Protein AF-A0A8S9FMW6-F1 (afdb_monomer_lite)

Sequence (291 aa):
MISRTFIICMGLTSVVLDLVGTHETPETMRKGYYGAYLSFFHSCGLTFLIPEPILEVLAELGLSLTQLLLNFLRHLVAFLVKAREDGLAFGYVVTMEDHVVASRNDKEIESIGFEIKRLSKELEATKREGKKDAENIEALTEDWRRVHLENETLTSQMVAQRARIAALEVERHRDIRRASRIARRDIAAKYREVLEFLNDRWASKKKEVSAEIRLQEVTANIDLLNELKDGGLTVDAELARLKGMEGDCEDLVALAVVPDWSISELDLPQVSDDSVDQVGGSSVPDDSVSS

Foldseek 3Di:
DPQFKWKWADDVPDTDTDTDDPPDDQVDDDPRIHTDGPVVCVVLVNPDDDDPVVVVVCVVVVHDPVPDDSVNVNVVVVVVVVCVVVVHDDDDDDDDVVVVVVVVVVVVVVVVVVVVVVVVVVVVVVVVVVVVVVVVVVVVVVVVVVVVVVVVVVVVVVVVVVVVVVVVVVVVVVVVVVVVVVVVVVLVVLVVVLVVVVVVLVVLVVQLVVLVVVLVVLVVVLVVVVVVVVVVDDCVVVNVVSVVVNVVSVVSNVVSDDDDDDPVVGPRDDDDPPPPPCPDDPDDDDPDDDD

InterPro domains:
  IPR012436 Protein of unknown function DUF1633 [PF07794] (96-276)

Radius of gyration: 80.42 Å; chains: 1; bounding box: 135×65×204 Å

pLDDT: mean 78.21, std 19.75, range [33.84, 98.56]

Organism: Brassica cretica (NCBI:txid69181)

Structure (mmCIF, N/CA/C/O backbone):
data_AF-A0A8S9FMW6-F1
#
_entry.id   AF-A0A8S9FMW6-F1
#
loop_
_atom_site.group_PDB
_atom_site.id
_atom_site.type_symbol
_atom_site.label_atom_id
_atom_site.label_alt_id
_atom_site.label_comp_id
_atom_site.label_asym_id
_atom_site.label_entity_id
_atom_site.label_seq_id
_atom_site.pdbx_PDB_ins_code
_atom_site.Cartn_x
_atom_site.Cartn_y
_atom_site.Cartn_z
_atom_site.occupancy
_atom_site.B_iso_or_equiv
_atom_site.auth_seq_id
_atom_site.auth_comp_id
_atom_site.auth_asym_id
_atom_site.auth_atom_id
_atom_site.pdbx_PDB_model_num
ATOM 1 N N . MET A 1 1 ? 74.643 49.626 -117.788 1.00 33.84 1 MET A N 1
ATOM 2 C CA . MET A 1 1 ? 74.536 48.154 -117.688 1.00 33.84 1 MET A CA 1
ATOM 3 C C . MET A 1 1 ? 73.282 47.836 -116.900 1.00 33.84 1 MET A C 1
ATOM 5 O O . MET A 1 1 ? 73.204 48.223 -115.745 1.00 33.84 1 MET A O 1
ATOM 9 N N . ILE A 1 2 ? 72.283 47.222 -117.531 1.00 34.56 2 ILE A N 1
ATOM 10 C CA . ILE A 1 2 ? 71.070 46.763 -116.845 1.00 34.56 2 ILE A CA 1
ATOM 11 C C . ILE A 1 2 ? 71.447 45.459 -116.132 1.00 34.56 2 ILE A C 1
ATOM 13 O O . ILE A 1 2 ? 71.742 44.471 -116.804 1.00 34.56 2 ILE A O 1
ATOM 17 N N . SER A 1 3 ? 71.501 45.463 -114.796 1.00 43.12 3 SER A N 1
ATOM 18 C CA . SER A 1 3 ? 71.591 44.230 -114.004 1.00 43.12 3 SER A CA 1
ATOM 19 C C . SER A 1 3 ? 70.356 43.388 -114.308 1.00 43.12 3 SER A C 1
ATOM 21 O O . SER A 1 3 ? 69.249 43.760 -113.933 1.00 43.12 3 SER A O 1
ATOM 23 N N . ARG A 1 4 ? 70.524 42.285 -115.041 1.00 44.72 4 ARG A N 1
ATOM 24 C CA . ARG A 1 4 ? 69.440 41.327 -115.278 1.00 44.72 4 ARG A CA 1
ATOM 25 C C . ARG A 1 4 ? 69.203 40.544 -113.988 1.00 44.72 4 ARG A C 1
ATOM 27 O O . ARG A 1 4 ? 70.075 39.795 -113.552 1.00 44.72 4 ARG A O 1
ATOM 34 N N . THR A 1 5 ? 68.051 40.763 -113.371 1.00 48.72 5 THR A N 1
ATOM 35 C CA . THR A 1 5 ? 67.577 40.003 -112.212 1.00 48.72 5 THR A CA 1
ATOM 36 C C . THR A 1 5 ? 67.001 38.670 -112.697 1.00 48.72 5 THR A C 1
ATOM 38 O O . THR A 1 5 ? 66.227 38.652 -113.655 1.00 48.72 5 THR A O 1
ATOM 41 N N . PHE A 1 6 ? 67.381 37.567 -112.048 1.00 52.22 6 PHE A N 1
ATOM 42 C CA . PHE A 1 6 ? 66.827 36.231 -112.289 1.00 52.22 6 PHE A CA 1
ATOM 43 C C . PHE A 1 6 ? 66.105 35.747 -111.030 1.00 52.22 6 PHE A C 1
ATOM 45 O O . PHE A 1 6 ? 66.542 36.040 -109.913 1.00 52.22 6 PHE A O 1
ATOM 52 N N . ILE A 1 7 ? 65.012 35.010 -111.212 1.00 53.38 7 ILE A N 1
ATOM 53 C CA . ILE A 1 7 ? 64.282 34.357 -110.121 1.00 53.38 7 ILE A CA 1
ATOM 54 C C . ILE A 1 7 ? 64.688 32.882 -110.091 1.00 53.38 7 ILE A C 1
ATOM 56 O O . ILE A 1 7 ? 64.706 32.226 -111.133 1.00 53.38 7 ILE A O 1
ATOM 60 N N . ILE A 1 8 ? 65.003 32.362 -108.900 1.00 55.47 8 ILE A N 1
ATOM 61 C CA . ILE A 1 8 ? 65.221 30.932 -108.672 1.00 55.47 8 ILE A CA 1
ATOM 62 C C . ILE A 1 8 ? 63.950 30.333 -108.066 1.00 55.47 8 ILE A C 1
ATOM 64 O O . ILE A 1 8 ? 63.566 30.663 -106.939 1.00 55.47 8 ILE A O 1
ATOM 68 N N . CYS A 1 9 ? 63.310 29.434 -108.816 1.00 45.62 9 CYS A N 1
ATOM 69 C CA . CYS A 1 9 ? 62.259 28.565 -108.294 1.00 45.62 9 CYS A CA 1
ATOM 70 C C . CYS A 1 9 ? 62.901 27.351 -107.615 1.00 45.62 9 CYS A C 1
ATOM 72 O O . CYS A 1 9 ? 63.584 26.573 -108.283 1.00 45.62 9 CYS A O 1
ATOM 74 N N . MET A 1 10 ? 62.674 27.172 -106.312 1.00 48.62 10 MET A N 1
ATOM 75 C CA . MET A 1 10 ? 63.065 25.958 -105.590 1.00 48.62 10 MET A CA 1
ATOM 76 C C . MET A 1 10 ? 61.901 24.963 -105.643 1.00 48.62 10 MET A C 1
ATOM 78 O O . MET A 1 10 ? 60.996 25.004 -104.812 1.00 48.62 10 MET A O 1
ATOM 82 N N . GLY A 1 11 ? 61.890 24.091 -106.653 1.00 44.75 11 GLY A N 1
ATOM 83 C CA . GLY A 1 11 ? 61.085 22.871 -106.605 1.00 44.75 11 GLY A CA 1
ATOM 84 C C . GLY A 1 11 ? 61.821 21.803 -105.797 1.00 44.75 11 GLY A C 1
ATOM 85 O O . GLY A 1 11 ? 63.047 21.756 -105.847 1.00 44.75 11 GLY A O 1
ATOM 86 N N . LEU A 1 12 ? 61.087 20.926 -105.101 1.00 44.78 12 LEU A N 1
ATOM 87 C CA . LEU A 1 12 ? 61.623 19.830 -104.269 1.00 44.78 12 LEU A CA 1
ATOM 88 C C . LEU A 1 12 ? 62.655 18.921 -104.975 1.00 44.78 12 LEU A C 1
ATOM 90 O O . LEU A 1 12 ? 63.333 18.164 -104.298 1.00 44.78 12 LEU A O 1
ATOM 94 N N . THR A 1 13 ? 62.793 18.991 -106.304 1.00 36.91 13 THR A N 1
ATOM 95 C CA . THR A 1 13 ? 63.759 18.202 -107.089 1.00 36.91 13 THR A CA 1
ATOM 96 C C . THR A 1 13 ? 64.377 18.939 -108.295 1.00 36.91 13 THR A C 1
ATOM 98 O O . THR A 1 13 ? 65.074 18.316 -109.093 1.00 36.91 13 THR A O 1
ATOM 101 N N . SER A 1 14 ? 64.173 20.257 -108.471 1.00 40.91 14 SER A N 1
ATOM 102 C CA . SER A 1 14 ? 64.821 21.009 -109.568 1.00 40.91 14 SER A CA 1
ATOM 103 C C . SER A 1 14 ? 64.852 22.525 -109.351 1.00 40.91 14 SER A C 1
ATOM 105 O O . SER A 1 14 ? 63.853 23.109 -108.925 1.00 40.91 14 SER A O 1
ATOM 107 N N . VAL A 1 15 ? 65.957 23.166 -109.753 1.00 47.94 15 VAL A N 1
ATOM 108 C CA . VAL A 1 15 ? 66.115 24.629 -109.800 1.00 47.94 15 VAL A CA 1
ATOM 109 C C . VAL A 1 15 ? 65.903 25.132 -111.231 1.00 47.94 15 VAL A C 1
ATOM 111 O O . VAL A 1 15 ? 66.654 24.758 -112.131 1.00 47.94 15 VAL A O 1
ATOM 114 N N . VAL A 1 16 ? 64.905 25.997 -111.441 1.00 46.34 16 VAL A N 1
ATOM 115 C CA . VAL A 1 16 ? 64.627 26.657 -112.735 1.00 46.34 16 VAL A CA 1
ATOM 116 C C . VAL A 1 16 ? 64.982 28.144 -112.636 1.00 46.34 16 VAL A C 1
ATOM 118 O O . VAL A 1 16 ? 64.586 28.807 -111.674 1.00 46.34 16 VAL A O 1
ATOM 121 N N . LEU A 1 17 ? 65.742 28.650 -113.617 1.00 49.84 17 LEU A N 1
ATOM 122 C CA . LEU A 1 17 ? 66.129 30.060 -113.753 1.00 49.84 17 LEU A CA 1
ATOM 123 C C . LEU A 1 17 ? 65.181 30.768 -114.721 1.00 49.84 17 LEU A C 1
ATOM 125 O O . LEU A 1 17 ? 65.159 30.419 -115.901 1.00 49.84 17 LEU A O 1
ATOM 129 N N . ASP A 1 18 ? 64.461 31.781 -114.239 1.00 51.41 18 ASP A N 1
ATOM 130 C CA . ASP A 1 18 ? 63.528 32.562 -115.058 1.00 51.41 18 ASP A CA 1
ATOM 131 C C . ASP A 1 18 ? 63.885 34.059 -115.079 1.00 51.41 18 ASP A C 1
ATOM 133 O O . ASP A 1 18 ? 64.444 34.600 -114.115 1.00 51.41 18 ASP A O 1
ATOM 137 N N . LEU A 1 19 ? 63.595 34.737 -116.196 1.00 50.75 19 LEU A N 1
ATOM 138 C CA . LEU A 1 19 ? 63.818 36.182 -116.350 1.00 50.75 19 LEU A CA 1
ATOM 139 C C . LEU A 1 19 ? 62.662 36.968 -115.715 1.00 50.75 19 LEU A C 1
ATOM 141 O O . LEU A 1 19 ? 61.503 36.752 -116.054 1.00 50.75 19 LEU A O 1
ATOM 145 N N . VAL A 1 20 ? 62.987 37.923 -114.837 1.00 52.28 20 VAL A N 1
ATOM 146 C CA . VAL A 1 20 ? 61.994 38.784 -114.168 1.00 52.28 20 VAL A CA 1
ATOM 147 C C . VAL A 1 20 ? 61.163 39.569 -115.195 1.00 52.28 20 VAL A C 1
ATOM 149 O O . VAL A 1 20 ? 61.713 40.319 -116.007 1.00 52.28 20 VAL A O 1
ATOM 152 N N . GLY A 1 21 ? 59.834 39.428 -115.135 1.00 53.44 21 GLY A N 1
ATOM 153 C CA . GLY A 1 21 ? 58.884 40.261 -115.879 1.00 53.44 21 GLY A CA 1
ATOM 154 C C . GLY A 1 21 ? 58.851 41.698 -115.343 1.00 53.44 21 GLY A C 1
ATOM 155 O O . GLY A 1 21 ? 59.110 41.935 -114.167 1.00 53.44 21 GLY A O 1
ATOM 156 N N . THR A 1 22 ? 58.512 42.678 -116.185 1.00 49.44 22 THR A N 1
ATOM 157 C CA . THR A 1 22 ? 58.684 44.133 -115.948 1.00 49.44 22 THR A CA 1
ATOM 158 C C . THR A 1 22 ? 57.921 44.744 -114.757 1.00 49.44 22 THR A C 1
ATOM 160 O O . THR A 1 22 ? 57.948 45.962 -114.593 1.00 49.44 22 THR A O 1
ATOM 163 N N . HIS A 1 23 ? 57.254 43.942 -113.924 1.00 51.66 23 HIS A N 1
ATOM 164 C CA . HIS A 1 23 ? 56.442 44.391 -112.789 1.00 51.66 23 HIS A CA 1
ATOM 165 C C . HIS A 1 23 ? 56.779 43.719 -111.445 1.00 51.66 23 HIS A C 1
ATOM 167 O O . HIS A 1 23 ? 56.090 43.986 -110.465 1.00 51.66 23 HIS A O 1
ATOM 173 N N . GLU A 1 24 ? 57.829 42.895 -111.362 1.00 54.09 24 GLU A N 1
ATOM 174 C CA . GLU A 1 24 ? 58.230 42.225 -110.114 1.00 54.09 24 GLU A CA 1
ATOM 175 C C . GLU A 1 24 ? 59.591 42.753 -109.616 1.00 54.09 24 GLU A C 1
ATOM 177 O O . GLU A 1 24 ? 60.556 42.851 -110.377 1.00 54.09 24 GLU A O 1
ATOM 182 N N . THR A 1 25 ? 59.682 43.120 -108.332 1.00 53.66 25 THR A N 1
ATOM 183 C CA . THR A 1 25 ? 60.941 43.496 -107.661 1.00 53.66 25 THR A CA 1
ATOM 184 C C . THR A 1 25 ? 61.398 42.379 -106.713 1.00 53.66 25 THR A C 1
ATOM 186 O O . THR A 1 25 ? 60.563 41.599 -106.251 1.00 53.66 25 THR A O 1
ATOM 189 N N . PRO A 1 26 ? 62.702 42.290 -106.362 1.00 52.69 26 PRO A N 1
ATOM 190 C CA . PRO A 1 26 ? 63.237 41.235 -105.485 1.00 52.69 26 PRO A CA 1
ATOM 191 C C . PRO A 1 26 ? 62.546 41.112 -104.115 1.00 52.69 26 PRO A C 1
ATOM 193 O O . PRO A 1 26 ? 62.719 40.108 -103.432 1.00 52.69 26 PRO A O 1
ATOM 196 N N . GLU A 1 27 ? 61.778 42.127 -103.718 1.00 50.59 27 GLU A N 1
ATOM 197 C CA . GLU A 1 27 ? 61.121 42.256 -102.416 1.00 50.59 27 GLU A CA 1
ATOM 198 C C . GLU A 1 27 ? 59.631 41.853 -102.430 1.00 50.59 27 GLU A C 1
ATOM 200 O O . GLU A 1 27 ? 59.056 41.636 -101.369 1.00 50.59 27 GLU A O 1
ATOM 205 N N . THR A 1 28 ? 58.993 41.701 -103.601 1.00 54.00 28 THR A N 1
ATOM 206 C CA . THR A 1 28 ? 57.555 41.354 -103.735 1.00 54.00 28 THR A CA 1
ATOM 207 C C . THR A 1 28 ? 57.329 40.032 -104.478 1.00 54.00 28 THR A C 1
ATOM 209 O O . THR A 1 28 ? 56.489 39.920 -105.368 1.00 54.00 28 THR A O 1
ATOM 212 N N . MET A 1 29 ? 58.086 38.996 -104.106 1.00 54.88 29 MET A N 1
ATOM 213 C CA . MET A 1 29 ? 58.065 37.692 -104.784 1.00 54.88 29 MET A CA 1
ATOM 214 C C . MET A 1 29 ? 57.042 36.700 -104.202 1.00 54.88 29 MET A C 1
ATOM 216 O O . MET A 1 29 ? 56.691 36.748 -103.022 1.00 54.88 29 MET A O 1
ATOM 220 N N . ARG A 1 30 ? 56.561 35.767 -105.041 1.00 55.69 30 ARG A N 1
ATOM 221 C CA . ARG A 1 30 ? 55.632 34.689 -104.646 1.00 55.69 30 ARG A CA 1
ATOM 222 C C . ARG A 1 30 ? 56.290 33.738 -103.636 1.00 55.69 30 ARG A C 1
ATOM 224 O O . ARG A 1 30 ? 57.476 33.433 -103.727 1.00 55.69 30 ARG A O 1
ATOM 231 N N . LYS A 1 31 ? 55.499 33.212 -102.697 1.00 47.97 31 LYS A N 1
ATOM 232 C CA . LYS A 1 31 ? 55.953 32.253 -101.674 1.00 47.97 31 LYS A CA 1
ATOM 233 C C . LYS A 1 31 ? 56.581 31.011 -102.341 1.00 47.97 31 LYS A C 1
ATOM 235 O O . LYS A 1 31 ? 55.919 30.374 -103.154 1.00 47.97 31 LYS A O 1
ATOM 240 N N . GLY A 1 32 ? 57.834 30.687 -102.003 1.00 54.38 32 GLY A N 1
ATOM 241 C CA . GLY A 1 32 ? 58.593 29.550 -102.566 1.00 54.38 32 GLY A CA 1
ATOM 242 C C . GLY A 1 32 ? 59.664 29.904 -103.613 1.00 54.38 32 GLY A C 1
ATOM 243 O O . GLY A 1 32 ? 60.366 29.013 -104.086 1.00 54.38 32 GLY A O 1
ATOM 244 N N . TYR A 1 33 ? 59.823 31.185 -103.957 1.00 52.09 33 TYR A N 1
ATOM 245 C CA . TYR A 1 33 ? 60.844 31.674 -104.891 1.00 52.09 33 TYR A CA 1
ATOM 246 C C . TYR A 1 33 ? 61.879 32.539 -104.158 1.00 52.09 33 TYR A C 1
ATOM 248 O O . TYR A 1 33 ? 61.516 33.335 -103.290 1.00 52.09 33 TYR A O 1
ATOM 256 N N . TYR A 1 34 ? 63.160 32.412 -104.522 1.00 55.56 34 TYR A N 1
ATOM 257 C CA . TYR A 1 34 ? 64.259 33.191 -103.936 1.00 55.56 34 TYR A CA 1
ATOM 258 C C . TYR A 1 34 ? 64.947 34.041 -105.012 1.00 55.56 34 TYR A C 1
ATOM 260 O O . TYR A 1 34 ? 65.307 33.551 -106.083 1.00 55.56 34 TYR A O 1
ATOM 268 N N . GLY A 1 35 ? 65.117 35.335 -104.737 1.00 54.84 35 GLY A N 1
ATOM 269 C CA . GLY A 1 35 ? 65.778 36.276 -105.642 1.00 54.84 35 GLY A CA 1
ATOM 270 C C . GLY A 1 35 ? 67.254 36.395 -105.325 1.00 54.84 35 GLY A C 1
ATOM 271 O O . GLY A 1 35 ? 67.619 36.661 -104.183 1.00 54.84 35 GLY A O 1
ATOM 272 N N . ALA A 1 36 ? 68.105 36.243 -106.334 1.00 56.62 36 ALA A N 1
ATOM 273 C CA . ALA A 1 36 ? 69.529 36.502 -106.198 1.00 56.62 36 ALA A CA 1
ATOM 274 C C . ALA A 1 36 ? 70.062 37.160 -107.474 1.00 56.62 36 ALA A C 1
ATOM 276 O O . ALA A 1 36 ? 69.747 36.752 -108.592 1.00 56.62 36 ALA A O 1
ATOM 277 N N . TYR A 1 37 ? 70.877 38.203 -107.311 1.00 57.16 37 TYR A N 1
ATOM 278 C CA . TYR A 1 37 ? 71.565 38.831 -108.437 1.00 57.16 37 TYR A CA 1
ATOM 279 C C . TYR A 1 37 ? 72.609 37.864 -109.005 1.00 57.16 37 TYR A C 1
ATOM 281 O O . TYR A 1 37 ? 73.341 37.235 -108.245 1.00 57.16 37 TYR A O 1
ATOM 289 N N . LEU A 1 38 ? 72.743 37.782 -110.334 1.00 57.12 38 LEU A N 1
ATOM 290 C CA . LEU A 1 38 ? 73.738 36.915 -110.989 1.00 57.12 38 LEU A CA 1
ATOM 291 C C . LEU A 1 38 ? 75.177 37.192 -110.503 1.00 57.12 38 LEU A C 1
ATOM 293 O O . LEU A 1 38 ? 76.006 36.286 -110.436 1.00 57.12 38 LEU A O 1
ATOM 297 N N . SER A 1 39 ? 75.458 38.435 -110.101 1.00 60.19 39 SER A N 1
ATOM 298 C CA . SER A 1 39 ? 76.725 38.823 -109.479 1.00 60.19 39 SER A CA 1
ATOM 299 C C . SER A 1 39 ? 77.025 38.045 -108.193 1.00 60.19 39 SER A C 1
ATOM 301 O O . SER A 1 39 ? 78.181 37.706 -107.977 1.00 60.19 39 SER A O 1
ATOM 303 N N . PHE A 1 40 ? 76.017 37.693 -107.385 1.00 62.22 40 PHE A N 1
ATOM 304 C CA . PHE A 1 40 ? 76.183 36.967 -106.120 1.00 62.22 40 PHE A CA 1
ATOM 305 C C . PHE A 1 40 ? 76.801 35.575 -106.324 1.00 62.22 40 PHE A C 1
ATOM 307 O O . PHE A 1 40 ? 77.760 35.218 -105.642 1.00 62.22 40 PHE A O 1
ATOM 314 N N . PHE A 1 41 ? 76.324 34.815 -107.314 1.00 62.03 41 PHE A N 1
ATOM 315 C CA . PHE A 1 41 ? 76.869 33.489 -107.636 1.00 62.03 41 PHE A CA 1
ATOM 316 C C . PHE A 1 41 ? 78.289 33.569 -108.196 1.00 62.03 41 PHE A C 1
ATOM 318 O O . PHE A 1 41 ? 79.159 32.784 -107.813 1.00 62.03 41 PHE A O 1
ATOM 325 N N . HIS A 1 42 ? 78.549 34.581 -109.028 1.00 59.56 42 HIS A N 1
ATOM 326 C CA . HIS A 1 42 ? 79.868 34.807 -109.608 1.00 59.56 42 HIS A CA 1
ATOM 327 C C . HIS A 1 42 ? 80.907 35.221 -108.550 1.00 59.56 42 HIS A C 1
ATOM 329 O O . HIS A 1 42 ? 82.062 34.806 -108.633 1.00 59.56 42 HIS A O 1
ATOM 335 N N . SER A 1 43 ? 80.506 35.989 -107.528 1.00 58.72 43 SER A N 1
ATOM 336 C CA . SER A 1 43 ? 81.350 36.324 -106.370 1.00 58.72 43 SER A CA 1
ATOM 337 C C . SER A 1 43 ? 81.645 35.119 -105.472 1.00 58.72 43 SER A C 1
ATOM 339 O O . SER A 1 43 ? 82.689 35.082 -104.828 1.00 58.72 43 SER A O 1
ATOM 341 N N . CYS A 1 44 ? 80.746 34.132 -105.434 1.00 57.41 44 CYS A N 1
ATOM 342 C CA . CYS A 1 44 ? 80.907 32.916 -104.635 1.00 57.41 44 CYS A CA 1
ATOM 343 C C . CYS A 1 44 ? 81.715 31.816 -105.346 1.00 57.41 44 CYS A C 1
ATOM 345 O O . CYS A 1 44 ? 81.926 30.755 -104.763 1.00 57.41 44 CYS A O 1
ATOM 347 N N . GLY A 1 45 ? 82.147 32.034 -106.597 1.00 57.88 45 GLY A N 1
ATOM 348 C CA . GLY A 1 45 ? 82.818 31.008 -107.407 1.00 57.88 45 GLY A CA 1
ATOM 349 C C . GLY A 1 45 ? 81.916 29.821 -107.766 1.00 57.88 45 GLY A C 1
ATOM 350 O O . GLY A 1 45 ? 82.407 28.783 -108.202 1.00 57.88 45 GLY A O 1
ATOM 351 N N . LEU A 1 46 ? 80.601 29.963 -107.578 1.00 61.34 46 LEU A N 1
ATOM 352 C CA . LEU A 1 46 ? 79.607 28.941 -107.874 1.00 61.34 46 LEU A CA 1
ATOM 353 C C . LEU A 1 46 ? 79.190 29.093 -109.337 1.00 61.34 46 LEU A C 1
ATOM 355 O O . LEU A 1 46 ? 78.303 29.872 -109.674 1.00 61.34 46 LEU A O 1
ATOM 359 N N . THR A 1 47 ? 79.866 28.365 -110.222 1.00 53.66 47 THR A N 1
ATOM 360 C CA . THR A 1 47 ? 79.521 28.275 -111.650 1.00 53.66 47 THR A CA 1
ATOM 361 C C . THR A 1 47 ? 78.515 27.154 -111.954 1.00 53.66 47 THR A C 1
ATOM 363 O O . THR A 1 47 ? 78.196 26.929 -113.119 1.00 53.66 47 THR A O 1
ATOM 366 N N . PHE A 1 48 ? 77.994 26.459 -110.931 1.00 56.47 48 PHE A N 1
ATOM 367 C CA . PHE A 1 48 ? 77.112 25.291 -111.060 1.00 56.47 48 PHE A CA 1
ATOM 368 C C . PHE A 1 48 ? 75.960 25.278 -110.029 1.00 56.47 48 PHE A C 1
ATOM 370 O O . PHE A 1 48 ? 75.960 26.051 -109.071 1.00 56.47 48 PHE A O 1
ATOM 377 N N . LEU A 1 49 ? 74.967 24.402 -110.251 1.00 58.38 49 LEU A N 1
ATOM 378 C CA . LEU A 1 49 ? 73.773 24.213 -109.409 1.00 58.38 49 LEU A CA 1
ATOM 379 C C . LEU A 1 49 ? 74.147 23.776 -107.974 1.00 58.38 49 LEU A C 1
ATOM 381 O O . LEU A 1 49 ? 75.003 22.916 -107.794 1.00 58.38 49 LEU A O 1
ATOM 385 N N . ILE A 1 50 ? 73.503 24.350 -106.953 1.00 60.09 50 ILE A N 1
ATOM 386 C CA . ILE A 1 50 ? 73.798 24.095 -105.528 1.00 60.09 50 ILE A CA 1
ATOM 387 C C . ILE A 1 50 ? 73.560 22.608 -105.179 1.00 60.09 50 ILE A C 1
ATOM 389 O O . ILE A 1 50 ? 72.461 22.117 -105.436 1.00 60.09 50 ILE A O 1
ATOM 393 N N . PRO A 1 51 ? 74.536 21.894 -104.578 1.00 64.06 51 PRO A N 1
ATOM 394 C CA . PRO A 1 51 ? 74.365 20.505 -104.143 1.00 64.06 51 PRO A CA 1
ATOM 395 C C . PRO A 1 51 ? 73.259 20.303 -103.092 1.00 64.06 51 PRO A C 1
ATOM 397 O O . PRO A 1 51 ? 73.139 21.089 -102.153 1.00 64.06 51 PRO A O 1
ATOM 400 N N . GLU A 1 52 ? 72.524 19.195 -103.199 1.00 61.62 52 GLU A N 1
ATOM 401 C CA . GLU A 1 52 ? 71.389 18.811 -102.337 1.00 61.62 52 GLU A CA 1
ATOM 402 C C . GLU A 1 52 ? 71.685 18.777 -100.818 1.00 61.62 52 GLU A C 1
ATOM 404 O O . GLU A 1 52 ? 70.876 19.318 -100.066 1.00 61.62 52 GLU A O 1
ATOM 409 N N . PRO A 1 53 ? 72.855 18.311 -100.327 1.00 66.19 53 PRO A N 1
ATOM 410 C CA . PRO A 1 53 ? 73.147 18.299 -98.884 1.00 66.19 53 PRO A CA 1
ATOM 411 C C . PRO A 1 53 ? 73.173 19.692 -98.241 1.00 66.19 53 PRO A C 1
ATOM 413 O O . PRO A 1 53 ? 72.960 19.851 -97.043 1.00 66.19 53 PRO A O 1
ATOM 416 N N . ILE A 1 54 ? 73.431 20.734 -99.036 1.00 66.50 54 ILE A N 1
ATOM 417 C CA . ILE A 1 54 ? 73.392 22.118 -98.551 1.00 66.50 54 ILE A CA 1
ATOM 418 C C . ILE A 1 54 ? 71.942 22.540 -98.294 1.00 66.50 54 ILE A C 1
ATOM 420 O O . ILE A 1 54 ? 71.687 23.312 -97.374 1.00 66.50 54 ILE A O 1
ATOM 424 N N . LEU A 1 55 ? 70.988 22.021 -99.071 1.00 65.31 55 LEU A N 1
ATOM 425 C CA . LEU A 1 55 ? 69.566 22.300 -98.887 1.00 65.31 55 LEU A CA 1
ATOM 426 C C . LEU A 1 55 ? 69.018 21.626 -97.623 1.00 65.31 55 LEU A C 1
ATOM 428 O O . LEU A 1 55 ? 68.235 22.254 -96.916 1.00 65.31 55 LEU A O 1
ATOM 432 N N . GLU A 1 56 ? 69.468 20.411 -97.297 1.00 66.25 56 GLU A N 1
ATOM 433 C CA . GLU A 1 56 ? 69.079 19.715 -96.058 1.00 66.25 56 GLU A CA 1
ATOM 434 C C . GLU A 1 56 ? 69.547 20.474 -94.810 1.00 66.25 56 GLU A C 1
ATOM 436 O O . GLU A 1 56 ? 68.743 20.756 -93.922 1.00 66.25 56 GLU A O 1
ATOM 441 N N . VAL A 1 57 ? 70.806 20.926 -94.786 1.00 65.81 57 VAL A N 1
ATOM 442 C CA . VAL A 1 57 ? 71.344 21.732 -93.674 1.00 65.81 57 VAL A CA 1
ATOM 443 C C . VAL A 1 57 ? 70.610 23.070 -93.534 1.00 65.81 57 VAL A C 1
ATOM 445 O O . VAL A 1 57 ? 70.342 23.522 -92.421 1.00 65.81 57 VAL A O 1
ATOM 448 N N . LEU A 1 58 ? 70.263 23.723 -94.648 1.00 66.06 58 LEU A N 1
ATOM 449 C CA . LEU A 1 58 ? 69.487 24.967 -94.620 1.00 66.06 58 LEU A CA 1
ATOM 450 C C . LEU A 1 58 ? 68.066 24.745 -94.084 1.00 66.06 58 LEU A C 1
ATOM 452 O O . LEU A 1 58 ? 67.574 25.581 -93.325 1.00 66.06 58 LEU A O 1
ATOM 456 N N . ALA A 1 59 ? 67.426 23.632 -94.450 1.00 62.44 59 ALA A N 1
ATOM 457 C CA . ALA A 1 59 ? 66.104 23.266 -93.954 1.00 62.44 59 ALA A CA 1
ATOM 458 C C . ALA A 1 59 ? 66.125 22.962 -92.449 1.00 62.44 59 ALA A C 1
ATOM 460 O O . ALA A 1 59 ? 65.247 23.421 -91.722 1.00 62.44 59 ALA A O 1
ATOM 461 N N . GLU A 1 60 ? 67.148 22.253 -91.975 1.00 66.69 60 GLU A N 1
ATOM 462 C CA . GLU A 1 60 ? 67.294 21.875 -90.568 1.00 66.69 60 GLU A CA 1
ATOM 463 C C . GLU A 1 60 ? 67.644 23.074 -89.672 1.00 66.69 60 GLU A C 1
ATOM 465 O O . GLU A 1 60 ? 67.122 23.208 -88.567 1.00 66.69 60 GLU A O 1
ATOM 470 N N . LEU A 1 61 ? 68.462 24.006 -90.174 1.00 62.56 61 LEU A N 1
ATOM 471 C CA . LEU A 1 61 ? 68.797 25.247 -89.468 1.00 62.56 61 LEU A CA 1
ATOM 472 C C . LEU A 1 61 ? 67.753 26.363 -89.659 1.00 62.56 61 LEU A C 1
ATOM 474 O O . LEU A 1 61 ? 67.850 27.404 -89.007 1.00 62.56 61 LEU A O 1
ATOM 478 N N . GLY A 1 62 ? 66.772 26.183 -90.551 1.00 61.22 62 GLY A N 1
ATOM 479 C CA . GLY A 1 62 ? 65.749 27.186 -90.869 1.00 61.22 62 GLY A CA 1
ATOM 480 C C . GLY A 1 62 ? 66.302 28.474 -91.497 1.00 61.22 62 GLY A C 1
ATOM 481 O O . GLY A 1 62 ? 65.690 29.536 -91.368 1.00 61.22 62 GLY A O 1
ATOM 482 N N . LEU A 1 63 ? 67.466 28.405 -92.150 1.00 63.44 63 LEU A N 1
ATOM 483 C CA . LEU A 1 63 ? 68.166 29.560 -92.721 1.00 63.44 63 LEU A CA 1
ATOM 484 C C . LEU A 1 63 ? 67.905 29.688 -94.225 1.00 63.44 63 LEU A C 1
ATOM 486 O O . LEU A 1 63 ? 67.807 28.701 -94.950 1.00 63.44 63 LEU A O 1
ATOM 490 N N . SER A 1 64 ? 67.852 30.923 -94.724 1.00 61.84 64 SER A N 1
ATOM 491 C CA . SER A 1 64 ? 67.869 31.184 -96.169 1.00 61.84 64 SER A CA 1
ATOM 492 C C . SER A 1 64 ? 69.301 31.248 -96.709 1.00 61.84 64 SER A C 1
ATOM 494 O O . SER A 1 64 ? 70.231 31.650 -96.009 1.00 61.84 64 SER A O 1
ATOM 496 N N . LEU A 1 65 ? 69.489 30.897 -97.986 1.00 62.41 65 LEU A N 1
ATOM 497 C CA . LEU A 1 65 ? 70.809 30.883 -98.632 1.00 62.41 65 LEU A CA 1
ATOM 498 C C . LEU A 1 65 ? 71.533 32.242 -98.553 1.00 62.41 65 LEU A C 1
ATOM 500 O O . LEU A 1 65 ? 72.753 32.288 -98.438 1.00 62.41 65 LEU A O 1
ATOM 504 N N . THR A 1 66 ? 70.788 33.351 -98.582 1.00 57.97 66 THR A N 1
ATOM 505 C CA . THR A 1 66 ? 71.328 34.717 -98.491 1.00 57.97 66 THR A CA 1
ATOM 506 C C . THR A 1 66 ? 71.770 35.105 -97.078 1.00 57.97 66 THR A C 1
ATOM 508 O O . THR A 1 66 ? 72.546 36.045 -96.927 1.00 57.97 66 THR A O 1
ATOM 511 N N . GLN A 1 67 ? 71.304 34.393 -96.047 1.00 64.31 67 GLN A N 1
ATOM 512 C CA . GLN A 1 67 ? 71.691 34.608 -94.647 1.00 64.31 67 GLN A CA 1
ATOM 513 C C . GLN A 1 67 ? 72.965 33.849 -94.262 1.00 64.31 67 GLN A C 1
ATOM 515 O O . GLN A 1 67 ? 73.558 34.126 -93.219 1.00 64.31 67 GLN A O 1
ATOM 520 N N . LEU A 1 68 ? 73.408 32.903 -95.091 1.00 64.94 68 LEU A N 1
ATOM 521 C CA . LEU A 1 68 ? 74.637 32.168 -94.846 1.00 64.94 68 LEU A CA 1
ATOM 522 C C . LEU A 1 68 ? 75.845 33.076 -95.131 1.00 64.94 68 LEU A C 1
ATOM 524 O O . LEU A 1 68 ? 76.020 33.576 -96.242 1.00 64.94 68 LEU A O 1
ATOM 528 N N . LEU A 1 69 ? 76.703 33.288 -94.128 1.00 65.69 69 LEU A N 1
ATOM 529 C CA . LEU A 1 69 ? 77.944 34.052 -94.295 1.00 65.69 69 LEU A CA 1
ATOM 530 C C . LEU A 1 69 ? 78.785 33.457 -95.434 1.00 65.69 69 LEU A C 1
ATOM 532 O O . LEU A 1 69 ? 79.063 32.258 -95.447 1.00 65.69 69 LEU A O 1
ATOM 536 N N . LEU A 1 70 ? 79.248 34.314 -96.350 1.00 64.44 70 LEU A N 1
ATOM 537 C CA . LEU A 1 70 ? 79.940 33.930 -97.592 1.00 64.44 70 LEU A CA 1
ATOM 538 C C . LEU A 1 70 ? 81.116 32.960 -97.367 1.00 64.44 70 LEU A C 1
ATOM 540 O O . LEU A 1 70 ? 81.377 32.066 -98.168 1.00 64.44 70 LEU A O 1
ATOM 544 N N . ASN A 1 71 ? 81.819 33.117 -96.243 1.00 71.75 71 ASN A N 1
ATOM 545 C CA . ASN A 1 71 ? 82.911 32.229 -95.860 1.00 71.75 71 ASN A CA 1
ATOM 546 C C . ASN A 1 71 ? 82.410 30.858 -95.399 1.00 71.75 71 ASN A C 1
ATOM 548 O O . ASN A 1 71 ? 83.034 29.859 -95.736 1.00 71.75 71 ASN A O 1
ATOM 552 N N . PHE A 1 72 ? 81.301 30.783 -94.663 1.00 71.81 72 PHE A N 1
ATOM 553 C CA . PHE A 1 72 ? 80.766 29.520 -94.157 1.00 71.81 72 PHE A CA 1
ATOM 554 C C . PHE A 1 72 ? 80.335 28.598 -95.303 1.00 71.81 72 PHE A C 1
ATOM 556 O O . PHE A 1 72 ? 80.724 27.433 -95.320 1.00 71.81 72 PHE A O 1
ATOM 563 N N . LEU A 1 73 ? 79.654 29.139 -96.321 1.00 71.25 73 LEU A N 1
ATOM 564 C CA . LEU A 1 73 ? 79.256 28.368 -97.506 1.00 71.25 73 LEU A CA 1
ATOM 565 C C . LEU A 1 73 ? 80.468 27.748 -98.217 1.00 71.25 73 LEU A C 1
ATOM 567 O O . LEU A 1 73 ? 80.445 26.575 -98.578 1.00 71.25 73 LEU A O 1
ATOM 571 N N . ARG A 1 74 ? 81.557 28.515 -98.368 1.00 70.38 74 ARG A N 1
ATOM 572 C CA . ARG A 1 74 ? 82.789 28.037 -99.012 1.00 70.38 74 ARG A CA 1
ATOM 573 C C . ARG A 1 74 ? 83.418 26.866 -98.253 1.00 70.38 74 ARG A C 1
ATOM 575 O O . ARG A 1 74 ? 83.855 25.906 -98.881 1.00 70.38 74 ARG A O 1
ATOM 582 N N . HIS A 1 75 ? 83.459 26.939 -96.922 1.00 75.00 75 HIS A N 1
ATOM 583 C CA . HIS A 1 75 ? 84.007 25.859 -96.096 1.00 75.00 75 HIS A CA 1
ATOM 584 C C . HIS A 1 75 ? 83.102 24.627 -96.108 1.00 75.00 75 HIS A C 1
ATOM 586 O O . HIS A 1 75 ? 83.612 23.519 -96.214 1.00 75.00 75 HIS A O 1
ATOM 592 N N . LEU A 1 76 ? 81.779 24.811 -96.071 1.00 72.12 76 LEU A N 1
ATOM 593 C CA . LEU A 1 76 ? 80.820 23.712 -96.151 1.00 72.12 76 LEU A CA 1
ATOM 594 C C . LEU A 1 76 ? 80.918 22.980 -97.496 1.00 72.12 76 LEU A C 1
ATOM 596 O O . LEU A 1 76 ? 80.990 21.758 -97.519 1.00 72.12 76 LEU A O 1
ATOM 600 N N . VAL A 1 77 ? 81.009 23.710 -98.613 1.00 71.44 77 VAL A N 1
ATOM 601 C CA . VAL A 1 77 ? 81.219 23.117 -99.946 1.00 71.44 77 VAL A CA 1
ATOM 602 C C . VAL A 1 77 ? 82.555 22.378 -100.009 1.00 71.44 77 VAL A C 1
ATOM 604 O O . VAL A 1 77 ? 82.592 21.242 -100.471 1.00 71.44 77 VAL A O 1
ATOM 607 N N . ALA A 1 78 ? 83.643 22.978 -99.516 1.00 72.62 78 ALA A N 1
ATOM 608 C CA . ALA A 1 78 ? 84.949 22.319 -99.482 1.00 72.62 78 ALA A CA 1
ATOM 609 C C . ALA A 1 78 ? 84.918 21.033 -98.640 1.00 72.62 78 ALA A C 1
ATOM 611 O O . ALA A 1 78 ? 85.472 20.015 -99.044 1.00 72.62 78 ALA A O 1
ATOM 612 N N . PHE A 1 79 ? 84.224 21.066 -97.502 1.00 74.12 79 PHE A N 1
ATOM 613 C CA . PHE A 1 79 ? 84.049 19.917 -96.625 1.00 74.12 79 PHE A CA 1
ATOM 614 C C . PHE A 1 79 ? 83.211 18.814 -97.282 1.00 74.12 79 PHE A C 1
ATOM 616 O O . PHE A 1 79 ? 83.598 17.653 -97.232 1.00 74.12 79 PHE A O 1
ATOM 623 N N . LEU A 1 80 ? 82.114 19.161 -97.960 1.00 70.06 80 LEU A N 1
ATOM 624 C CA . LEU A 1 80 ? 81.271 18.206 -98.686 1.00 70.06 80 LEU A CA 1
ATOM 625 C C . LEU A 1 80 ? 81.999 17.579 -99.883 1.00 70.06 80 LEU A C 1
ATOM 627 O O . LEU A 1 80 ? 81.877 16.378 -100.115 1.00 70.06 80 LEU A O 1
ATOM 631 N N . VAL A 1 81 ? 82.785 18.367 -100.624 1.00 68.44 81 VAL A N 1
ATOM 632 C CA . VAL A 1 81 ? 83.643 17.853 -101.704 1.00 68.44 81 VAL A CA 1
ATOM 633 C C . VAL A 1 81 ? 84.665 16.875 -101.132 1.00 68.44 81 VAL A C 1
ATOM 635 O O . VAL A 1 81 ? 84.785 15.766 -101.645 1.00 68.44 81 VAL A O 1
ATOM 638 N N . LYS A 1 82 ? 85.323 17.236 -100.025 1.00 75.06 82 LYS A N 1
ATOM 639 C CA . LYS A 1 82 ? 86.298 16.370 -99.359 1.00 75.06 82 LYS A CA 1
ATOM 640 C C . LYS A 1 82 ? 85.662 15.080 -98.826 1.00 75.06 82 LYS A C 1
ATOM 642 O O . LYS A 1 82 ? 86.182 14.003 -99.079 1.00 75.06 82 LYS A O 1
ATOM 647 N N . ALA A 1 83 ? 84.508 15.164 -98.167 1.00 66.50 83 ALA A N 1
ATOM 648 C CA . ALA A 1 83 ? 83.780 14.001 -97.657 1.00 66.50 83 ALA A CA 1
ATOM 649 C C . ALA A 1 83 ? 83.324 13.053 -98.781 1.00 66.50 83 ALA A C 1
ATOM 651 O O . ALA A 1 83 ? 83.348 11.835 -98.609 1.00 66.50 83 ALA A O 1
ATOM 652 N N . ARG A 1 84 ? 82.962 13.600 -99.952 1.00 66.75 84 ARG A N 1
ATOM 653 C CA . ARG A 1 84 ? 82.623 12.816 -101.148 1.00 66.75 84 ARG A CA 1
ATOM 654 C C . ARG A 1 84 ? 83.847 12.159 -101.783 1.00 66.75 84 ARG A C 1
ATOM 656 O O . ARG A 1 84 ? 83.741 11.024 -102.237 1.00 66.75 84 ARG A O 1
ATOM 663 N N . GLU A 1 85 ? 84.982 12.852 -101.832 1.00 70.88 85 GLU A N 1
ATOM 664 C CA . GLU A 1 85 ? 86.260 12.264 -102.259 1.00 70.88 85 GLU A CA 1
ATOM 665 C C . GLU A 1 85 ? 86.691 11.120 -101.335 1.00 70.88 85 GLU A C 1
ATOM 667 O O . GLU A 1 85 ? 87.218 10.117 -101.809 1.00 70.88 85 GLU A O 1
ATOM 672 N N . ASP A 1 86 ? 86.407 11.251 -100.039 1.00 73.19 86 ASP A N 1
ATOM 673 C CA . ASP A 1 86 ? 86.795 10.289 -99.008 1.00 73.19 86 ASP A CA 1
ATOM 674 C C . ASP A 1 86 ? 85.718 9.203 -98.756 1.00 73.19 86 ASP A C 1
ATOM 676 O O . ASP A 1 86 ? 85.891 8.341 -97.896 1.00 73.19 86 ASP A O 1
ATOM 680 N N . GLY A 1 87 ? 84.613 9.204 -99.520 1.00 64.81 87 GLY A N 1
ATOM 681 C CA . GLY A 1 87 ? 83.583 8.155 -99.511 1.00 64.81 87 GLY A CA 1
ATOM 682 C C . GLY A 1 87 ? 82.696 8.087 -98.258 1.00 64.81 87 GLY A C 1
ATOM 683 O O . GLY A 1 87 ? 82.088 7.047 -98.004 1.00 64.81 87 GLY A O 1
ATOM 684 N N . LEU A 1 88 ? 82.611 9.159 -97.464 1.00 64.19 88 LEU A N 1
ATOM 685 C CA . LEU A 1 88 ? 81.896 9.168 -96.185 1.00 64.19 88 LEU A CA 1
ATOM 686 C C . LEU A 1 88 ? 80.405 9.526 -96.364 1.00 64.19 88 LEU A C 1
ATOM 688 O O . LEU A 1 88 ? 80.078 10.601 -96.865 1.00 64.19 88 LEU A O 1
ATOM 692 N N . ALA A 1 89 ? 79.501 8.642 -95.924 1.00 57.66 89 ALA A N 1
ATOM 693 C CA . ALA A 1 89 ? 78.054 8.888 -95.888 1.00 57.66 89 ALA A CA 1
ATOM 694 C C . ALA A 1 89 ? 77.632 9.488 -94.533 1.00 57.66 89 ALA A C 1
ATOM 696 O O . ALA A 1 89 ? 78.043 9.003 -93.481 1.00 57.66 89 ALA A O 1
ATOM 697 N N . PHE A 1 90 ? 76.813 10.540 -94.550 1.00 55.56 90 PHE A N 1
ATOM 698 C CA . PHE A 1 90 ? 76.373 11.264 -93.353 1.00 55.56 90 PHE A CA 1
ATOM 699 C C . PHE A 1 90 ? 75.009 10.714 -92.877 1.00 55.56 90 PHE A C 1
ATOM 701 O O . PHE A 1 90 ? 74.022 10.855 -93.593 1.00 55.56 90 PHE A O 1
ATOM 708 N N . GLY A 1 91 ? 74.944 10.052 -91.708 1.00 52.53 91 GLY A N 1
ATOM 709 C CA . GLY A 1 91 ? 73.696 9.543 -91.099 1.00 52.53 91 GLY A CA 1
ATOM 710 C C . GLY A 1 91 ? 73.881 8.960 -89.678 1.00 52.53 91 GLY A C 1
ATOM 711 O O . GLY A 1 91 ? 74.874 8.288 -89.414 1.00 52.53 91 GLY A O 1
ATOM 712 N N . TYR A 1 92 ? 72.949 9.238 -88.753 1.00 50.59 92 TYR A N 1
ATOM 713 C CA . TYR A 1 92 ? 72.989 8.883 -87.314 1.00 50.59 92 TYR A CA 1
ATOM 714 C C . TYR A 1 92 ? 72.472 7.448 -87.041 1.00 50.59 92 TYR A C 1
ATOM 716 O O . TYR A 1 92 ? 71.425 7.073 -87.565 1.00 50.59 92 TYR A O 1
ATOM 724 N N . VAL A 1 93 ? 73.160 6.646 -86.208 1.00 46.44 93 VAL A N 1
ATOM 725 C CA . VAL A 1 93 ? 72.779 5.256 -85.850 1.00 46.44 93 VAL A CA 1
ATOM 726 C C . VAL A 1 93 ? 72.531 5.127 -84.339 1.00 46.44 93 VAL A C 1
ATOM 728 O O . VAL A 1 93 ? 73.407 5.442 -83.539 1.00 46.44 93 VAL A O 1
ATOM 731 N N . VAL A 1 94 ? 71.344 4.635 -83.966 1.00 47.41 94 VAL A N 1
ATOM 732 C CA . VAL A 1 94 ? 70.903 4.284 -82.595 1.00 47.41 94 VAL A CA 1
ATOM 733 C C . VAL A 1 94 ? 71.617 3.004 -82.113 1.00 47.41 94 VAL A C 1
ATOM 735 O O . VAL A 1 94 ? 71.759 2.062 -82.894 1.00 47.41 94 VAL A O 1
ATOM 738 N N . THR A 1 95 ? 72.088 2.939 -80.858 1.00 46.75 95 THR A N 1
ATOM 739 C CA . THR A 1 95 ? 72.902 1.819 -80.327 1.00 46.75 95 THR A CA 1
ATOM 740 C C . THR A 1 95 ? 72.087 0.790 -79.513 1.00 46.75 95 THR A C 1
ATOM 742 O O . THR A 1 95 ? 70.988 1.051 -79.035 1.00 46.75 95 THR A O 1
ATOM 745 N N . MET A 1 96 ? 72.626 -0.430 -79.367 1.00 50.97 96 MET A 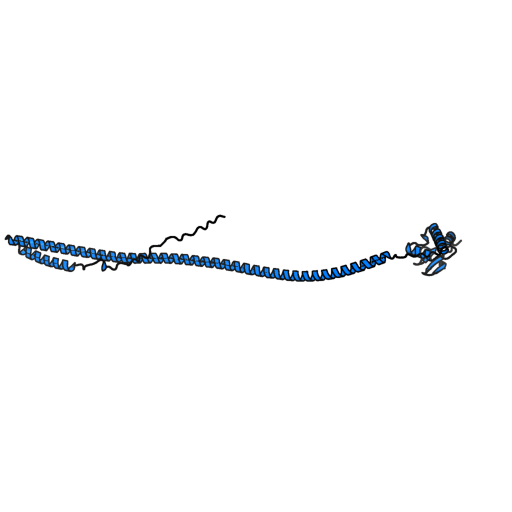N 1
ATOM 746 C CA . MET A 1 96 ? 71.948 -1.628 -78.820 1.00 50.97 96 MET A CA 1
ATOM 747 C C . MET A 1 96 ? 71.633 -1.597 -77.307 1.00 50.97 96 MET A C 1
ATOM 749 O O . MET A 1 96 ? 70.807 -2.389 -76.849 1.00 50.97 96 MET A O 1
ATOM 753 N N . GLU A 1 97 ? 72.256 -0.712 -76.520 1.00 55.69 97 GLU A N 1
ATOM 754 C CA . GLU A 1 97 ? 71.997 -0.590 -75.071 1.00 55.69 97 GLU A CA 1
ATOM 755 C C . GLU A 1 97 ? 70.599 -0.022 -74.780 1.00 55.69 97 GLU A C 1
ATOM 757 O O . GLU A 1 97 ? 69.918 -0.494 -73.864 1.00 55.69 97 GLU A O 1
ATOM 762 N N . ASP A 1 98 ? 70.114 0.884 -75.631 1.00 58.19 98 ASP A N 1
ATOM 763 C CA . ASP A 1 98 ? 68.784 1.486 -75.509 1.00 58.19 98 ASP A CA 1
ATOM 764 C C . ASP A 1 98 ? 67.663 0.445 -75.682 1.00 58.19 98 ASP A C 1
ATOM 766 O O . ASP A 1 98 ? 66.626 0.518 -75.019 1.00 58.19 98 ASP A O 1
ATOM 770 N N . HIS A 1 99 ? 67.882 -0.594 -76.498 1.00 61.38 99 HIS A N 1
ATOM 771 C CA . HIS A 1 99 ? 66.903 -1.665 -76.720 1.00 61.38 99 HIS A CA 1
ATOM 772 C C . HIS A 1 99 ? 66.773 -2.635 -75.533 1.00 61.38 99 HIS A C 1
ATOM 774 O O . HIS A 1 99 ? 65.668 -3.096 -75.233 1.00 61.38 99 HIS A O 1
ATOM 780 N N . VAL A 1 100 ? 67.873 -2.951 -74.835 1.00 61.84 100 VAL A N 1
ATOM 781 C CA . VAL A 1 100 ? 67.843 -3.836 -73.652 1.00 61.84 100 VAL A CA 1
ATOM 782 C C . VAL A 1 100 ? 67.170 -3.134 -72.473 1.00 61.84 100 VAL A C 1
ATOM 784 O O . VAL A 1 100 ? 66.363 -3.745 -71.767 1.00 61.84 100 VAL A O 1
ATOM 787 N N . VAL A 1 101 ? 67.457 -1.843 -72.289 1.00 65.25 101 VAL A N 1
ATOM 788 C CA . VAL A 1 101 ? 66.807 -1.007 -71.273 1.00 65.25 101 VAL A CA 1
ATOM 789 C C . VAL A 1 101 ? 65.317 -0.842 -71.583 1.00 65.25 101 VAL A C 1
ATOM 791 O O . VAL A 1 101 ? 64.498 -1.052 -70.691 1.00 65.25 101 VAL A O 1
ATOM 794 N N . ALA A 1 102 ? 64.945 -0.580 -72.841 1.00 65.06 102 ALA A N 1
ATOM 795 C CA . ALA A 1 102 ? 63.542 -0.516 -73.255 1.00 65.06 102 ALA A CA 1
ATOM 796 C C . ALA A 1 102 ? 62.785 -1.824 -72.951 1.00 65.06 102 ALA A C 1
ATOM 798 O O . ALA A 1 102 ? 61.747 -1.792 -72.298 1.00 65.06 102 ALA A O 1
ATOM 799 N N . SER A 1 103 ? 63.350 -2.986 -73.301 1.00 73.06 103 SER A N 1
ATOM 800 C CA . SER A 1 103 ? 62.703 -4.285 -73.052 1.00 73.06 103 SER A CA 1
ATOM 801 C C . SER A 1 103 ? 62.536 -4.623 -71.563 1.00 73.06 103 SER A C 1
ATOM 803 O O . SER A 1 103 ? 61.565 -5.281 -71.178 1.00 73.06 103 SER A O 1
ATOM 805 N N . ARG A 1 104 ? 63.472 -4.196 -70.703 1.00 76.06 104 ARG A N 1
ATOM 806 C CA . ARG A 1 104 ? 63.330 -4.337 -69.247 1.00 76.06 104 ARG A CA 1
ATOM 807 C C . ARG A 1 104 ? 62.214 -3.438 -68.717 1.00 76.06 104 ARG A C 1
ATOM 809 O O . ARG A 1 104 ? 61.373 -3.913 -67.956 1.00 76.06 104 ARG A O 1
ATOM 816 N N . ASN A 1 105 ? 62.189 -2.186 -69.161 1.00 80.25 105 ASN A N 1
ATOM 817 C CA . ASN A 1 105 ? 61.175 -1.217 -68.762 1.00 80.25 105 ASN A CA 1
ATOM 818 C C . ASN A 1 105 ? 59.769 -1.661 -69.198 1.00 80.25 105 ASN A C 1
ATOM 820 O O . ASN A 1 105 ? 58.835 -1.529 -68.417 1.00 80.25 105 ASN A O 1
ATOM 824 N N . ASP A 1 106 ? 59.615 -2.278 -70.373 1.00 84.94 106 ASP A N 1
ATOM 825 C CA . ASP A 1 106 ? 58.323 -2.794 -70.849 1.00 84.94 106 ASP A CA 1
ATOM 826 C C . ASP A 1 106 ? 57.733 -3.868 -69.918 1.00 84.94 106 ASP A C 1
ATOM 828 O O . ASP A 1 106 ? 56.543 -3.841 -69.600 1.00 84.94 106 ASP A O 1
ATOM 832 N N . LYS A 1 107 ? 58.567 -4.791 -69.418 1.00 87.00 107 LYS A N 1
ATOM 833 C CA . LYS A 1 107 ? 58.136 -5.832 -68.464 1.00 87.00 107 LYS A CA 1
ATOM 834 C C . LYS A 1 107 ? 57.776 -5.250 -67.099 1.00 87.00 107 LYS A C 1
ATOM 836 O O . LYS A 1 107 ? 56.840 -5.718 -66.451 1.00 87.00 107 LYS A O 1
ATOM 841 N N . GLU A 1 108 ? 58.524 -4.244 -66.652 1.00 89.56 108 GLU A N 1
ATOM 842 C CA . GLU A 1 108 ? 58.229 -3.526 -65.411 1.00 89.56 108 GLU A CA 1
ATOM 843 C C . GLU A 1 108 ? 56.901 -2.756 -65.536 1.00 89.56 108 GLU A C 1
ATOM 845 O O . GLU A 1 108 ? 56.066 -2.835 -64.636 1.00 89.56 108 GLU A O 1
ATOM 850 N N . ILE A 1 109 ? 56.638 -2.122 -66.684 1.00 90.00 109 ILE A N 1
ATOM 851 C CA . ILE A 1 109 ? 55.369 -1.445 -66.993 1.00 90.00 109 ILE A CA 1
ATOM 852 C C . ILE A 1 109 ? 54.197 -2.434 -67.013 1.00 90.00 109 ILE A C 1
ATOM 854 O O . ILE A 1 109 ? 53.147 -2.150 -66.434 1.00 90.00 109 ILE A O 1
ATOM 858 N N . GLU A 1 110 ? 54.361 -3.602 -67.636 1.00 91.69 110 GLU A N 1
ATOM 859 C CA . GLU A 1 110 ? 53.316 -4.630 -67.679 1.00 91.69 110 GLU A CA 1
ATOM 860 C C . GLU A 1 110 ? 52.969 -5.142 -66.268 1.00 91.69 110 GLU A C 1
ATOM 862 O O . GLU A 1 110 ? 51.795 -5.207 -65.896 1.00 91.69 110 GLU A O 1
ATOM 867 N N . SER A 1 111 ? 53.987 -5.426 -65.448 1.00 92.56 111 SER A N 1
ATOM 868 C CA . SER A 1 111 ? 53.828 -5.834 -64.045 1.00 92.56 111 SER A CA 1
ATOM 869 C C . SER A 1 111 ? 53.102 -4.772 -63.212 1.00 92.56 111 SER A C 1
ATOM 871 O O . SER A 1 111 ? 52.129 -5.075 -62.517 1.00 92.56 111 SER A O 1
ATOM 873 N N . ILE A 1 112 ? 53.509 -3.504 -63.341 1.00 95.44 112 ILE A N 1
ATOM 874 C CA . ILE A 1 112 ? 52.841 -2.372 -62.687 1.00 95.44 112 ILE A CA 1
ATOM 875 C C . ILE A 1 112 ? 51.380 -2.279 -63.145 1.00 95.44 112 ILE A C 1
ATOM 877 O O . ILE A 1 112 ? 50.490 -2.062 -62.325 1.00 95.44 112 ILE A O 1
ATOM 881 N N . GLY A 1 113 ? 51.102 -2.498 -64.431 1.00 95.88 113 GLY A N 1
ATOM 882 C CA . GLY A 1 113 ? 49.742 -2.526 -64.969 1.00 95.88 113 GLY A CA 1
ATOM 883 C C . GLY A 1 113 ? 48.869 -3.617 -64.337 1.00 95.88 113 GLY A C 1
ATOM 884 O O . GLY A 1 113 ? 47.718 -3.353 -63.968 1.00 95.88 113 GLY A O 1
ATOM 885 N N . PHE A 1 114 ? 49.406 -4.829 -64.161 1.00 95.50 114 PHE A N 1
ATOM 886 C CA . PHE A 1 114 ? 48.716 -5.910 -63.450 1.00 95.50 114 PHE A CA 1
ATOM 887 C C . PHE A 1 114 ? 48.444 -5.554 -61.987 1.00 95.50 114 PHE A C 1
ATOM 889 O O . PHE A 1 114 ? 47.336 -5.792 -61.498 1.00 95.50 114 PHE A O 1
ATOM 896 N N . GLU A 1 115 ? 49.415 -4.942 -61.315 1.00 96.50 115 GLU A N 1
ATOM 897 C CA . GLU A 1 115 ? 49.304 -4.543 -59.917 1.00 96.50 115 GLU A CA 1
ATOM 898 C C . GLU A 1 115 ? 48.260 -3.435 -59.721 1.00 96.50 115 GLU A C 1
ATOM 900 O O . GLU A 1 115 ? 47.369 -3.564 -58.883 1.00 96.50 115 GLU A O 1
ATOM 905 N N . ILE A 1 116 ? 48.261 -2.405 -60.575 1.00 96.62 116 ILE A N 1
ATOM 906 C CA . ILE A 1 116 ? 47.228 -1.356 -60.599 1.00 96.62 116 ILE A CA 1
ATOM 907 C C . ILE A 1 116 ? 45.841 -1.977 -60.790 1.00 96.62 116 ILE A C 1
ATOM 909 O O . ILE A 1 116 ? 44.885 -1.610 -60.105 1.00 96.62 116 ILE A O 1
ATOM 913 N N . LYS A 1 117 ? 45.714 -2.950 -61.699 1.00 96.75 117 LYS A N 1
ATOM 914 C CA . LYS A 1 117 ? 44.442 -3.634 -61.957 1.00 96.75 117 LYS A CA 1
ATOM 915 C C . LYS A 1 117 ? 43.977 -4.465 -60.759 1.00 96.75 117 LYS A C 1
ATOM 917 O O . LYS A 1 117 ? 42.773 -4.521 -60.503 1.00 96.75 117 LYS A O 1
ATOM 922 N N . ARG A 1 118 ? 44.896 -5.115 -60.040 1.00 97.81 118 ARG A N 1
ATOM 923 C CA . ARG A 1 118 ? 44.601 -5.849 -58.801 1.00 97.81 118 ARG A CA 1
ATOM 924 C C . ARG A 1 118 ? 44.141 -4.893 -57.703 1.00 97.81 118 ARG A C 1
ATOM 926 O O . ARG A 1 118 ? 43.027 -5.052 -57.211 1.00 97.81 118 ARG A O 1
ATOM 933 N N . LEU A 1 119 ? 44.941 -3.869 -57.407 1.00 97.50 119 LEU A N 1
ATOM 934 C CA . LEU A 1 119 ? 44.642 -2.861 -56.388 1.00 97.50 119 LEU A CA 1
ATOM 935 C C . LEU A 1 119 ? 43.325 -2.134 -56.671 1.00 97.50 119 LEU A C 1
ATOM 937 O O . LEU A 1 119 ? 42.549 -1.875 -55.758 1.00 97.50 119 LEU A O 1
ATOM 941 N N . SER A 1 120 ? 43.016 -1.863 -57.941 1.00 96.81 120 SER A N 1
ATOM 942 C CA . SER A 1 120 ? 41.739 -1.260 -58.328 1.00 96.81 120 SER A CA 1
ATOM 943 C C . SER A 1 120 ? 40.542 -2.159 -57.989 1.00 96.81 120 SER A C 1
ATOM 945 O O . SER A 1 120 ? 39.526 -1.667 -57.500 1.00 96.81 120 SER A O 1
ATOM 947 N N . LYS A 1 121 ? 40.653 -3.481 -58.182 1.00 97.25 121 LYS A N 1
ATOM 948 C CA . LYS A 1 121 ? 39.597 -4.425 -57.778 1.00 97.25 121 LYS A CA 1
ATOM 949 C C . LYS A 1 121 ? 39.451 -4.509 -56.261 1.00 97.25 121 LYS A C 1
ATOM 951 O O . LYS A 1 121 ? 38.324 -4.546 -55.776 1.00 97.25 121 LYS A O 1
ATOM 956 N N . GLU A 1 122 ? 40.565 -4.539 -55.533 1.00 97.44 122 GLU A N 1
ATOM 957 C CA . GLU A 1 122 ? 40.564 -4.556 -54.066 1.00 97.44 122 GLU A CA 1
ATOM 958 C C . GLU A 1 122 ? 39.942 -3.277 -53.494 1.00 97.44 122 GLU A C 1
ATOM 960 O O . GLU A 1 122 ? 39.085 -3.358 -52.618 1.00 97.44 122 GLU A O 1
ATOM 965 N N . LEU A 1 123 ? 40.269 -2.108 -54.052 1.00 97.38 123 LEU A N 1
ATOM 966 C CA . LEU A 1 123 ? 39.663 -0.829 -53.676 1.00 97.38 123 LEU A CA 1
ATOM 967 C C . LEU A 1 123 ? 38.142 -0.824 -53.887 1.00 97.38 123 LEU A C 1
ATOM 969 O O . LEU A 1 123 ? 37.384 -0.335 -53.053 1.00 97.38 123 LEU A O 1
ATOM 973 N N . GLU A 1 124 ? 37.670 -1.385 -54.997 1.00 96.69 124 GLU A N 1
ATOM 974 C CA . GLU A 1 124 ? 36.235 -1.482 -55.262 1.00 96.69 124 GLU A CA 1
ATOM 975 C C . GLU A 1 124 ? 35.529 -2.492 -54.339 1.00 96.69 124 GLU A C 1
ATOM 977 O O . GLU A 1 124 ? 34.341 -2.334 -54.044 1.00 96.69 124 GLU A O 1
ATOM 982 N N . ALA A 1 125 ? 36.220 -3.532 -53.868 1.00 96.94 125 ALA A N 1
ATOM 983 C CA . ALA A 1 125 ? 35.681 -4.459 -52.874 1.00 96.94 125 ALA A CA 1
ATOM 984 C C . ALA A 1 125 ? 35.576 -3.794 -51.492 1.00 96.94 125 ALA A C 1
ATOM 986 O O . ALA A 1 125 ? 34.490 -3.784 -50.911 1.00 96.94 125 ALA A O 1
ATOM 987 N N . THR A 1 126 ? 36.649 -3.150 -51.024 1.00 97.12 126 THR A N 1
ATOM 988 C CA . THR A 1 126 ? 36.674 -2.452 -49.725 1.00 97.12 126 THR A CA 1
ATOM 989 C C . THR A 1 126 ? 35.688 -1.289 -49.682 1.00 97.12 126 THR A C 1
ATOM 991 O O . THR A 1 126 ? 35.038 -1.064 -48.666 1.00 97.12 126 THR A O 1
ATOM 994 N N . LYS A 1 127 ? 35.471 -0.589 -50.802 1.00 97.50 127 LYS A N 1
ATOM 995 C CA . LYS A 1 127 ? 34.434 0.447 -50.916 1.00 97.50 127 LYS A CA 1
ATOM 996 C C . LYS A 1 127 ? 33.016 -0.107 -50.744 1.00 97.50 127 LYS A C 1
ATOM 998 O O . LYS A 1 127 ? 32.173 0.553 -50.137 1.00 97.50 127 LYS A O 1
ATOM 1003 N N . ARG A 1 128 ? 32.725 -1.294 -51.292 1.00 95.62 128 ARG A N 1
ATOM 1004 C CA . ARG A 1 128 ? 31.413 -1.947 -51.118 1.00 95.62 128 ARG A CA 1
ATOM 1005 C C . ARG A 1 128 ? 31.217 -2.432 -49.687 1.00 95.62 128 ARG A C 1
ATOM 1007 O O . ARG A 1 128 ? 30.128 -2.263 -49.149 1.00 95.62 128 ARG A O 1
ATOM 1014 N N . GLU A 1 129 ? 32.256 -3.003 -49.091 1.00 96.19 129 GLU A N 1
ATOM 1015 C CA . GLU A 1 129 ? 32.249 -3.435 -47.693 1.00 96.19 129 GLU A CA 1
ATOM 1016 C C . GLU A 1 129 ? 32.044 -2.247 -46.749 1.00 96.19 129 GLU A C 1
ATOM 1018 O O . GLU A 1 129 ? 31.078 -2.240 -45.996 1.00 96.19 129 GLU A O 1
ATOM 1023 N N . GLY A 1 130 ? 32.818 -1.170 -46.913 1.00 96.62 130 GLY A N 1
ATOM 1024 C CA . GLY A 1 130 ? 32.653 0.054 -46.127 1.00 96.62 130 GLY A CA 1
ATOM 1025 C C . GLY A 1 130 ? 31.264 0.687 -46.264 1.00 96.62 130 GLY A C 1
ATOM 1026 O O . GLY A 1 130 ? 30.751 1.257 -45.304 1.00 96.62 130 GLY A O 1
ATOM 1027 N N . LYS A 1 131 ? 30.607 0.547 -47.426 1.00 97.00 131 LYS A N 1
ATOM 1028 C CA . LYS A 1 131 ? 29.206 0.961 -47.590 1.00 97.00 131 LYS A CA 1
ATOM 1029 C C . LYS A 1 131 ? 28.256 0.097 -46.752 1.00 97.00 131 LYS A C 1
ATOM 1031 O O . LYS A 1 131 ? 27.389 0.642 -46.077 1.00 97.00 131 LYS A O 1
ATOM 1036 N N . LYS A 1 132 ? 28.423 -1.227 -46.783 1.00 97.06 132 LYS A N 1
ATOM 1037 C CA . LYS A 1 132 ? 27.612 -2.159 -45.988 1.00 97.06 132 LYS A CA 1
ATOM 1038 C C . LYS A 1 132 ? 27.814 -1.935 -44.487 1.00 97.06 132 LYS A C 1
ATOM 1040 O O . LYS A 1 132 ? 26.852 -1.969 -43.729 1.00 97.06 132 LYS A O 1
ATOM 1045 N N . ASP A 1 133 ? 29.045 -1.674 -44.063 1.00 97.38 133 ASP A N 1
ATOM 1046 C CA . ASP A 1 133 ? 29.351 -1.388 -42.664 1.00 97.38 133 ASP A CA 1
ATOM 1047 C C . ASP A 1 133 ? 28.723 -0.070 -42.206 1.00 97.38 133 ASP A C 1
ATOM 1049 O O . ASP A 1 133 ? 28.168 -0.015 -41.112 1.00 97.38 133 ASP A O 1
ATOM 1053 N N . ALA A 1 134 ? 28.722 0.964 -43.054 1.00 97.56 134 ALA A N 1
ATOM 1054 C CA . ALA A 1 134 ? 28.025 2.217 -42.764 1.00 97.56 134 ALA A CA 1
ATOM 1055 C C . ALA A 1 134 ? 26.510 2.006 -42.578 1.00 97.56 134 ALA A C 1
ATOM 1057 O O . ALA A 1 134 ? 25.945 2.504 -41.606 1.00 97.56 134 ALA A O 1
ATOM 1058 N N . GLU A 1 135 ? 25.877 1.221 -43.457 1.00 97.44 135 GLU A N 1
ATOM 1059 C CA . GLU A 1 135 ? 24.455 0.854 -43.347 1.00 97.44 135 GLU A CA 1
ATOM 1060 C C . GLU A 1 135 ? 24.172 0.066 -42.050 1.00 97.44 135 GLU A C 1
ATOM 1062 O O . GLU A 1 135 ? 23.209 0.354 -41.340 1.00 97.44 135 GLU A O 1
ATOM 1067 N N . ASN A 1 136 ? 25.042 -0.884 -41.682 1.00 97.62 136 ASN A N 1
ATOM 1068 C CA . ASN A 1 136 ? 24.915 -1.642 -40.432 1.00 97.62 136 ASN A CA 1
ATOM 1069 C C . ASN A 1 136 ? 25.057 -0.746 -39.189 1.00 97.62 136 ASN A C 1
ATOM 1071 O O . ASN A 1 136 ? 24.318 -0.913 -38.218 1.00 97.62 136 ASN A O 1
ATOM 1075 N N . ILE A 1 137 ? 26.002 0.200 -39.203 1.00 97.56 137 ILE A N 1
ATOM 1076 C CA . ILE A 1 137 ? 26.210 1.153 -38.105 1.00 97.56 137 ILE A CA 1
ATOM 1077 C C . ILE A 1 137 ? 24.983 2.052 -37.939 1.00 97.56 137 ILE A C 1
ATOM 1079 O O . ILE A 1 137 ? 24.550 2.290 -36.810 1.00 97.56 137 ILE A O 1
ATOM 1083 N N . GLU A 1 138 ? 24.403 2.537 -39.037 1.00 97.81 138 GLU A N 1
ATOM 1084 C CA . GLU A 1 138 ? 23.195 3.362 -39.000 1.00 97.81 138 GLU A CA 1
ATOM 1085 C C . GLU A 1 138 ? 22.018 2.597 -38.380 1.00 97.81 138 GLU A C 1
ATOM 1087 O O . GLU A 1 138 ? 21.426 3.083 -37.413 1.00 97.81 138 GLU A O 1
ATOM 1092 N N . ALA A 1 139 ? 21.767 1.363 -38.832 1.00 97.88 139 ALA A N 1
ATOM 1093 C CA . ALA A 1 139 ? 20.719 0.500 -38.283 1.00 97.88 139 ALA A CA 1
ATOM 1094 C C . ALA A 1 139 ? 20.904 0.235 -36.775 1.00 97.88 139 ALA A C 1
ATOM 1096 O O . ALA A 1 139 ? 19.973 0.410 -35.988 1.00 97.88 139 ALA A O 1
ATOM 1097 N N . LEU A 1 140 ? 22.126 -0.103 -36.343 1.00 98.38 140 LEU A N 1
ATOM 1098 C CA . LEU A 1 140 ? 22.444 -0.291 -34.921 1.00 98.38 140 LEU A CA 1
ATOM 1099 C C . LEU A 1 140 ? 22.240 0.989 -34.104 1.00 98.38 140 LEU A C 1
ATOM 1101 O O . LEU A 1 140 ? 21.810 0.932 -32.951 1.00 98.38 140 LEU A O 1
ATOM 1105 N N . THR A 1 141 ? 22.537 2.149 -34.687 1.00 98.25 141 THR A N 1
ATOM 1106 C CA . THR A 1 141 ? 22.341 3.436 -34.016 1.00 98.25 141 THR A CA 1
ATOM 1107 C C . THR A 1 141 ? 20.851 3.730 -33.826 1.00 98.25 141 THR A C 1
ATOM 1109 O O . THR A 1 141 ? 20.453 4.240 -32.779 1.00 98.25 141 THR A O 1
ATOM 1112 N N . GLU A 1 142 ? 20.008 3.406 -34.806 1.00 98.12 142 GLU A N 1
ATOM 1113 C CA . GLU A 1 142 ? 18.552 3.535 -34.685 1.00 98.12 142 GLU A CA 1
ATOM 1114 C C . GLU A 1 142 ? 17.971 2.605 -33.618 1.00 98.12 142 GLU A C 1
ATOM 1116 O O . GLU A 1 142 ? 17.193 3.058 -32.773 1.00 98.12 142 GLU A O 1
ATOM 1121 N N . ASP A 1 143 ? 18.390 1.340 -33.600 1.00 98.38 143 ASP A N 1
ATOM 1122 C CA . ASP A 1 143 ? 17.950 0.379 -32.588 1.00 98.38 143 ASP A CA 1
ATOM 1123 C C . ASP A 1 143 ? 18.391 0.789 -31.181 1.00 98.38 143 ASP A C 1
ATOM 1125 O O . ASP A 1 143 ? 17.595 0.732 -30.241 1.00 98.38 143 ASP A O 1
ATOM 1129 N N . TRP A 1 144 ? 19.615 1.302 -31.032 1.00 98.25 144 TRP A N 1
ATOM 1130 C CA . TRP A 1 144 ? 20.082 1.851 -29.761 1.00 98.25 144 TRP A CA 1
ATOM 1131 C C . TRP A 1 144 ? 19.197 3.008 -29.278 1.00 98.25 144 TRP A C 1
ATOM 1133 O O . TRP A 1 144 ? 18.800 3.030 -28.112 1.00 98.25 144 TRP A O 1
ATOM 1143 N N . ARG A 1 145 ? 18.817 3.938 -30.170 1.00 98.44 145 ARG A N 1
ATOM 1144 C CA . ARG A 1 145 ? 17.905 5.045 -29.820 1.00 98.44 145 ARG A CA 1
ATOM 1145 C C . ARG A 1 145 ? 16.527 4.536 -29.387 1.00 98.44 145 ARG A C 1
ATOM 1147 O O . ARG A 1 145 ? 15.962 5.070 -28.434 1.00 98.44 145 ARG A O 1
ATOM 1154 N N . ARG A 1 146 ? 15.990 3.510 -30.056 1.00 98.44 146 ARG A N 1
ATOM 1155 C CA . ARG A 1 146 ? 14.699 2.894 -29.705 1.00 98.44 146 ARG A CA 1
ATOM 1156 C C . ARG A 1 146 ? 14.741 2.279 -28.307 1.00 98.44 146 ARG A C 1
ATOM 1158 O O . ARG A 1 146 ? 13.916 2.623 -27.466 1.00 98.44 146 ARG A O 1
ATOM 1165 N N . VAL A 1 147 ? 15.735 1.428 -28.049 1.00 98.44 147 VAL A N 1
ATOM 1166 C CA . VAL A 1 147 ? 15.917 0.756 -26.752 1.00 98.44 147 VAL A CA 1
ATOM 1167 C C . VAL A 1 147 ? 16.149 1.771 -25.633 1.00 98.44 147 VAL A C 1
ATOM 1169 O O . VAL A 1 147 ? 15.640 1.603 -24.527 1.00 98.44 147 VAL A O 1
ATOM 1172 N N . HIS A 1 148 ? 16.882 2.852 -25.906 1.00 98.25 148 HIS A N 1
ATOM 1173 C CA . HIS A 1 148 ? 17.073 3.936 -24.946 1.00 98.25 148 HIS A CA 1
ATOM 1174 C C . HIS A 1 148 ? 15.739 4.576 -24.535 1.00 98.25 148 HIS A C 1
ATOM 1176 O O . HIS A 1 148 ? 15.451 4.682 -23.345 1.00 98.25 148 HIS A O 1
ATOM 1182 N N . LEU A 1 149 ? 14.894 4.930 -25.506 1.00 98.12 149 LEU A N 1
ATOM 1183 C CA . LEU A 1 149 ? 13.586 5.536 -25.244 1.00 98.12 149 LEU A CA 1
ATOM 1184 C C . LEU A 1 149 ? 12.632 4.582 -24.503 1.00 98.12 149 LEU A C 1
ATOM 1186 O O . LEU A 1 149 ? 11.879 4.992 -23.613 1.00 98.12 149 LEU A O 1
ATOM 1190 N N . GLU A 1 150 ? 12.664 3.292 -24.839 1.00 98.12 150 GLU A N 1
ATOM 1191 C CA . GLU A 1 150 ? 11.909 2.261 -24.121 1.00 98.12 150 GLU A CA 1
ATOM 1192 C C . GLU A 1 150 ? 12.379 2.139 -22.666 1.00 98.12 150 GLU A C 1
ATOM 1194 O O . GLU A 1 150 ? 11.550 2.113 -21.754 1.00 98.12 150 GLU A O 1
ATOM 1199 N N . ASN A 1 151 ? 13.692 2.158 -22.420 1.00 98.00 151 ASN A N 1
ATOM 1200 C CA . ASN A 1 151 ? 14.255 2.147 -21.068 1.00 98.00 151 ASN A CA 1
ATOM 1201 C C . ASN A 1 151 ? 13.854 3.385 -20.255 1.00 98.00 151 ASN A C 1
ATOM 1203 O O . ASN A 1 151 ? 13.501 3.258 -19.079 1.00 98.00 151 ASN A O 1
ATOM 1207 N N . GLU A 1 152 ? 13.852 4.576 -20.857 1.00 98.19 152 GLU A N 1
ATOM 1208 C CA . GLU A 1 152 ? 13.363 5.804 -20.210 1.00 98.19 152 GLU A CA 1
ATOM 1209 C C . GLU A 1 152 ? 11.876 5.694 -19.840 1.00 98.19 152 GLU A C 1
ATOM 1211 O O . GLU A 1 152 ? 11.455 6.069 -18.736 1.00 98.19 152 GLU A O 1
ATOM 1216 N N . THR A 1 153 ? 11.078 5.112 -20.737 1.00 98.38 153 THR A N 1
ATOM 1217 C CA . THR A 1 153 ? 9.642 4.896 -20.531 1.00 98.38 153 THR A CA 1
ATOM 1218 C C . THR A 1 153 ? 9.395 3.900 -19.399 1.00 98.38 153 THR A C 1
ATOM 1220 O O . THR A 1 153 ? 8.609 4.175 -18.490 1.00 98.38 153 THR A O 1
ATOM 1223 N N . LEU A 1 154 ? 10.093 2.764 -19.402 1.00 98.50 154 LEU A N 1
ATOM 1224 C CA . LEU A 1 154 ? 9.994 1.740 -18.360 1.00 98.50 154 LEU A CA 1
ATOM 1225 C C . LEU A 1 154 ? 10.470 2.258 -17.005 1.00 98.50 154 LEU A C 1
ATOM 1227 O O . LEU A 1 154 ? 9.837 1.985 -15.986 1.00 98.50 154 LEU A O 1
ATOM 1231 N N . THR A 1 155 ? 11.535 3.058 -16.981 1.00 98.25 155 THR A N 1
ATOM 1232 C CA . THR A 1 155 ? 12.012 3.713 -15.758 1.00 98.25 155 THR A CA 1
ATOM 1233 C C . THR A 1 155 ? 10.937 4.638 -15.194 1.00 98.25 155 THR A C 1
ATOM 1235 O O . THR A 1 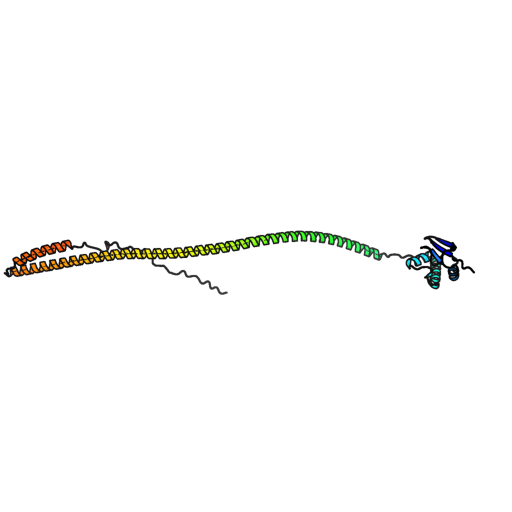155 ? 10.615 4.561 -14.005 1.00 98.25 155 THR A O 1
ATOM 1238 N N . SER A 1 156 ? 10.307 5.450 -16.047 1.00 98.31 156 SER A N 1
ATOM 1239 C CA . SER A 1 156 ? 9.193 6.320 -15.648 1.00 98.31 156 SER A CA 1
ATOM 1240 C C . SER A 1 156 ? 8.008 5.519 -15.096 1.00 98.31 156 SER A C 1
ATOM 1242 O O . SER A 1 156 ? 7.448 5.861 -14.050 1.00 98.31 156 SER A O 1
ATOM 1244 N N . GLN A 1 157 ? 7.653 4.407 -15.747 1.00 98.50 157 GLN A N 1
ATOM 1245 C CA . GLN A 1 157 ? 6.598 3.510 -15.274 1.00 98.50 157 GLN A CA 1
ATOM 1246 C C . GLN A 1 157 ? 6.950 2.864 -13.930 1.00 98.50 157 GLN A C 1
ATOM 1248 O O . GLN A 1 157 ? 6.107 2.820 -13.035 1.00 98.50 157 GLN A O 1
ATOM 1253 N N . MET A 1 158 ? 8.187 2.401 -13.751 1.00 98.19 158 MET A N 1
ATOM 1254 C CA . MET A 1 158 ? 8.656 1.810 -12.501 1.00 98.19 158 MET A CA 1
ATOM 1255 C C . MET A 1 158 ? 8.581 2.818 -11.350 1.00 98.19 158 MET A C 1
ATOM 1257 O O . MET A 1 158 ? 8.104 2.471 -10.271 1.00 98.19 158 MET A O 1
ATOM 1261 N N . VAL A 1 159 ? 8.999 4.069 -11.569 1.00 98.44 159 VAL A N 1
ATOM 1262 C CA . VAL A 1 159 ? 8.879 5.142 -10.567 1.00 98.44 159 VAL A CA 1
ATOM 1263 C C . VAL A 1 159 ? 7.412 5.389 -10.206 1.00 98.44 159 VAL A C 1
ATOM 1265 O O . VAL A 1 159 ? 7.075 5.445 -9.022 1.00 98.44 159 VAL A O 1
ATOM 1268 N N . ALA A 1 160 ? 6.516 5.451 -11.196 1.00 98.50 160 ALA A N 1
ATOM 1269 C CA . ALA A 1 160 ? 5.083 5.606 -10.952 1.00 98.50 160 ALA A CA 1
ATOM 1270 C C . ALA A 1 160 ? 4.484 4.423 -10.166 1.00 98.50 160 ALA A C 1
ATOM 1272 O O . ALA A 1 160 ? 3.688 4.628 -9.249 1.00 98.50 160 ALA A O 1
ATOM 1273 N N . GLN A 1 161 ? 4.878 3.186 -10.479 1.00 98.56 161 GLN A N 1
ATOM 1274 C CA . GLN A 1 161 ? 4.429 1.994 -9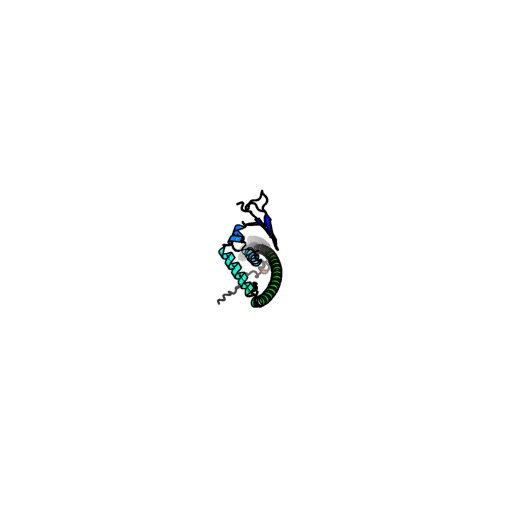.751 1.00 98.56 161 GLN A CA 1
ATOM 1275 C C . GLN A 1 161 ? 4.968 1.962 -8.318 1.00 98.56 161 GLN A C 1
ATOM 1277 O O . GLN A 1 161 ? 4.209 1.691 -7.391 1.00 98.56 161 GLN A O 1
ATOM 1282 N N . ARG A 1 162 ? 6.239 2.322 -8.101 1.00 98.44 162 ARG A N 1
ATOM 1283 C CA . ARG A 1 162 ? 6.811 2.469 -6.752 1.00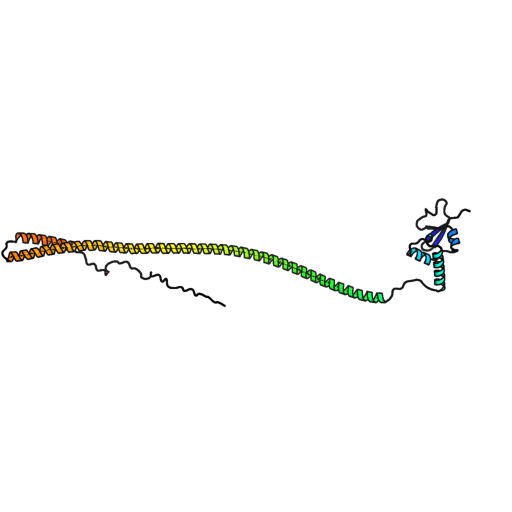 98.44 162 ARG A CA 1
ATOM 1284 C C . ARG A 1 162 ? 6.043 3.501 -5.924 1.00 98.44 162 ARG A C 1
ATOM 1286 O O . ARG A 1 162 ? 5.729 3.233 -4.768 1.00 98.44 162 ARG A O 1
ATOM 1293 N N . ALA A 1 163 ? 5.667 4.633 -6.522 1.00 98.44 163 ALA A N 1
ATOM 1294 C CA . ALA A 1 163 ? 4.840 5.638 -5.854 1.00 98.44 163 ALA A CA 1
ATOM 1295 C C . ALA A 1 163 ? 3.442 5.102 -5.486 1.00 98.44 163 ALA A C 1
ATOM 1297 O O . ALA A 1 163 ? 2.943 5.382 -4.395 1.00 98.44 163 ALA A O 1
ATOM 1298 N N . ARG A 1 164 ? 2.821 4.289 -6.355 1.00 98.56 164 ARG A N 1
ATOM 1299 C CA . ARG A 1 164 ? 1.537 3.622 -6.060 1.00 98.56 164 ARG A CA 1
ATOM 1300 C C . ARG A 1 164 ? 1.654 2.631 -4.903 1.00 98.56 164 ARG A C 1
ATOM 1302 O O . ARG A 1 164 ? 0.794 2.639 -4.028 1.00 98.56 164 ARG A O 1
ATOM 1309 N N . ILE A 1 165 ? 2.711 1.819 -4.876 1.00 98.31 165 ILE A N 1
ATOM 1310 C CA . ILE A 1 165 ? 2.971 0.872 -3.782 1.00 98.31 165 ILE A CA 1
ATOM 1311 C C . ILE A 1 165 ? 3.128 1.627 -2.458 1.00 98.31 165 ILE A C 1
ATOM 1313 O O . ILE A 1 165 ? 2.414 1.326 -1.505 1.00 98.31 165 ILE A O 1
ATOM 1317 N N . ALA A 1 166 ? 3.962 2.671 -2.424 1.00 98.50 166 ALA A N 1
ATOM 1318 C CA . ALA A 1 166 ? 4.161 3.481 -1.223 1.00 98.50 166 ALA A CA 1
ATOM 1319 C C . ALA A 1 166 ? 2.850 4.125 -0.722 1.00 98.50 166 ALA A C 1
ATOM 1321 O O . ALA A 1 166 ? 2.583 4.160 0.480 1.00 98.50 166 ALA A O 1
ATOM 1322 N N . ALA A 1 167 ? 1.988 4.598 -1.631 1.00 98.38 167 ALA A N 1
ATOM 1323 C CA . ALA A 1 167 ? 0.680 5.143 -1.266 1.00 98.38 167 ALA A CA 1
ATOM 1324 C C . ALA A 1 167 ? -0.247 4.082 -0.641 1.00 98.38 167 ALA A C 1
ATOM 1326 O O . ALA A 1 167 ? -0.897 4.354 0.372 1.00 98.38 167 ALA A O 1
ATOM 1327 N N . LEU A 1 168 ? -0.280 2.871 -1.208 1.00 98.38 168 LEU A N 1
ATOM 1328 C CA . LEU A 1 168 ? -1.064 1.753 -0.673 1.00 98.38 168 LEU A CA 1
ATOM 1329 C C . LEU A 1 168 ? -0.558 1.298 0.700 1.00 98.38 168 LEU A C 1
ATOM 1331 O O . LEU A 1 168 ? -1.362 1.009 1.585 1.00 98.38 168 LEU A O 1
ATOM 1335 N N . GLU A 1 169 ? 0.757 1.277 0.913 1.00 98.12 169 GLU A N 1
ATOM 1336 C CA . GLU A 1 169 ? 1.347 0.956 2.216 1.00 98.12 169 GLU A CA 1
ATOM 1337 C C . GLU A 1 169 ? 0.934 1.968 3.286 1.00 98.12 169 GLU A C 1
ATOM 1339 O O . GLU A 1 169 ? 0.514 1.581 4.381 1.00 98.12 169 GLU A O 1
ATOM 1344 N N . VAL A 1 170 ? 0.983 3.266 2.969 1.00 98.00 170 VAL A N 1
ATOM 1345 C CA . VAL A 1 170 ? 0.536 4.327 3.882 1.00 98.00 170 VAL A CA 1
ATOM 1346 C C . VAL A 1 170 ? -0.940 4.161 4.242 1.00 98.00 170 VAL A C 1
ATOM 1348 O O . VAL A 1 170 ? -1.291 4.300 5.419 1.00 98.00 170 VAL A O 1
ATOM 1351 N N . GLU A 1 171 ? -1.800 3.844 3.271 1.00 97.88 171 GLU A N 1
ATOM 1352 C CA . GLU A 1 171 ? -3.227 3.643 3.532 1.00 97.88 171 GLU A CA 1
ATOM 1353 C C . GLU A 1 171 ? -3.480 2.396 4.386 1.00 97.88 171 GLU A C 1
ATOM 1355 O O . GLU A 1 171 ? -4.142 2.498 5.419 1.00 97.88 171 GLU A O 1
ATOM 1360 N N . ARG A 1 172 ? -2.824 1.269 4.077 1.00 98.00 172 ARG A N 1
ATOM 1361 C CA . ARG A 1 172 ? -2.858 0.056 4.911 1.00 98.00 172 ARG A CA 1
ATOM 1362 C C . ARG A 1 172 ? -2.459 0.358 6.356 1.00 98.00 172 ARG A C 1
ATOM 1364 O O . ARG A 1 172 ? -3.129 -0.063 7.297 1.00 98.00 172 ARG A O 1
ATOM 1371 N N . HIS A 1 173 ? -1.385 1.121 6.566 1.00 97.94 173 HIS A N 1
ATOM 1372 C CA . HIS A 1 173 ? -0.956 1.511 7.910 1.00 97.94 173 HIS A CA 1
ATOM 1373 C C . HIS A 1 173 ? -1.968 2.424 8.618 1.00 97.94 173 HIS A C 1
ATOM 1375 O O . HIS A 1 173 ? -2.120 2.347 9.841 1.00 97.94 173 HIS A O 1
ATOM 1381 N N . ARG A 1 174 ? -2.671 3.297 7.885 1.00 97.88 174 ARG A N 1
ATOM 1382 C CA . ARG A 1 174 ? -3.766 4.102 8.446 1.00 97.88 174 ARG A CA 1
ATOM 1383 C C . ARG A 1 174 ? -4.942 3.222 8.851 1.00 97.88 174 ARG A C 1
ATOM 1385 O O . ARG A 1 174 ? -5.453 3.423 9.954 1.00 97.88 174 ARG A O 1
ATOM 1392 N N . ASP A 1 175 ? -5.320 2.252 8.026 1.00 97.81 175 ASP A N 1
ATOM 1393 C CA . ASP A 1 175 ? -6.395 1.301 8.316 1.00 97.81 175 ASP A CA 1
ATOM 1394 C C . ASP A 1 175 ? -6.105 0.449 9.543 1.00 97.81 175 ASP A C 1
ATOM 1396 O O . ASP A 1 175 ? -6.937 0.396 10.446 1.00 97.81 175 ASP A O 1
ATOM 1400 N N . ILE A 1 176 ? -4.895 -0.105 9.659 1.00 97.00 176 ILE A N 1
ATOM 1401 C CA . ILE A 1 176 ? -4.472 -0.864 10.847 1.00 97.00 176 ILE A CA 1
ATOM 1402 C C . ILE A 1 176 ? -4.611 -0.005 12.113 1.00 97.00 176 ILE A C 1
ATOM 1404 O O . ILE A 1 176 ? -5.201 -0.432 13.107 1.00 97.00 176 ILE A O 1
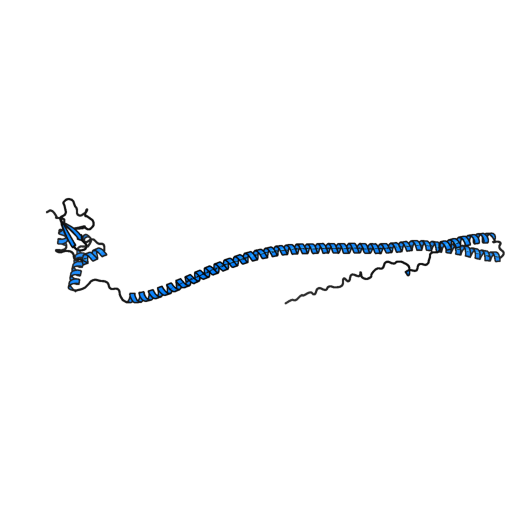ATOM 1408 N N . ARG A 1 177 ? -4.140 1.252 12.080 1.00 96.75 177 ARG A N 1
ATOM 1409 C CA . ARG A 1 177 ? -4.288 2.177 13.219 1.00 96.75 177 ARG A CA 1
ATOM 1410 C C . ARG A 1 177 ? -5.749 2.521 13.512 1.00 96.75 177 ARG A C 1
ATOM 1412 O O . ARG A 1 177 ? -6.104 2.695 14.678 1.00 96.75 177 ARG A O 1
ATOM 1419 N N . ARG A 1 178 ? -6.598 2.668 12.487 1.00 97.81 178 ARG A N 1
ATOM 1420 C CA . ARG A 1 178 ? -8.041 2.906 12.657 1.00 97.81 178 ARG A CA 1
ATOM 1421 C C . ARG A 1 178 ? -8.713 1.703 13.318 1.00 97.81 178 ARG A C 1
ATOM 1423 O O . ARG A 1 178 ? -9.358 1.896 14.347 1.00 97.81 178 ARG A O 1
ATOM 1430 N N . ALA A 1 179 ? -8.502 0.502 12.786 1.00 97.31 179 ALA A N 1
ATOM 1431 C CA . ALA A 1 179 ? -9.057 -0.745 13.302 1.00 97.31 179 ALA A CA 1
ATOM 1432 C C . ALA A 1 179 ? -8.618 -1.009 14.750 1.00 97.31 179 ALA A C 1
ATOM 1434 O O . ALA A 1 179 ? -9.461 -1.254 15.607 1.00 97.31 179 ALA A O 1
ATOM 1435 N N . SER A 1 180 ? -7.329 -0.830 15.061 1.00 96.19 180 SER A N 1
ATOM 1436 C CA . SER A 1 180 ? -6.804 -0.978 16.426 1.00 96.19 180 SER A CA 1
ATOM 1437 C C . SER A 1 180 ? -7.485 -0.027 17.418 1.00 96.19 180 SER A C 1
ATOM 1439 O O . SER A 1 180 ? -7.891 -0.436 18.506 1.00 96.19 180 SER A O 1
ATOM 1441 N N . ARG A 1 181 ? -7.690 1.245 17.040 1.00 96.44 181 ARG A N 1
ATOM 1442 C CA . ARG A 1 181 ? -8.418 2.199 17.893 1.00 96.44 181 ARG A CA 1
ATOM 1443 C C . ARG A 1 181 ? -9.880 1.812 18.095 1.00 96.44 181 ARG A C 1
ATOM 1445 O O . ARG A 1 181 ? -10.404 2.067 19.172 1.00 96.44 181 ARG A O 1
ATOM 1452 N N . ILE A 1 182 ? -10.539 1.252 17.081 1.00 96.62 182 ILE A N 1
ATOM 1453 C CA . ILE A 1 182 ? -11.924 0.771 17.197 1.00 96.62 182 ILE A CA 1
ATOM 1454 C C . ILE A 1 182 ? -11.980 -0.415 18.159 1.00 96.62 182 ILE A C 1
ATOM 1456 O O . ILE A 1 182 ? -12.662 -0.312 19.168 1.00 96.62 182 ILE A O 1
ATOM 1460 N N . ALA A 1 183 ? -11.158 -1.445 17.950 1.00 95.12 183 ALA A N 1
ATOM 1461 C CA . ALA A 1 183 ? -11.106 -2.615 18.827 1.00 95.12 183 ALA A CA 1
ATOM 1462 C C . ALA A 1 183 ? -10.833 -2.244 20.298 1.00 95.12 183 ALA A C 1
ATOM 1464 O O . ALA A 1 183 ? -11.502 -2.737 21.203 1.00 95.12 183 ALA A O 1
ATOM 1465 N N . ARG A 1 184 ? -9.903 -1.310 20.554 1.00 92.88 184 ARG A N 1
ATOM 1466 C CA . ARG A 1 184 ? -9.643 -0.805 21.916 1.00 92.88 184 ARG A CA 1
ATOM 1467 C C . ARG A 1 184 ? -10.853 -0.089 22.520 1.00 92.88 184 ARG A C 1
ATOM 1469 O O . ARG A 1 184 ? -11.101 -0.233 23.714 1.00 92.88 184 ARG A O 1
ATOM 1476 N N . ARG A 1 185 ? -11.598 0.689 21.724 1.00 96.06 185 ARG A N 1
ATOM 1477 C CA . ARG A 1 185 ? -12.825 1.354 22.193 1.00 96.06 185 ARG A CA 1
ATOM 1478 C C . ARG A 1 185 ? -13.925 0.349 22.506 1.00 96.06 185 ARG A C 1
ATOM 1480 O O . ARG A 1 185 ? -14.587 0.532 23.522 1.00 96.06 185 ARG A O 1
ATOM 1487 N N . ASP A 1 186 ? -14.074 -0.692 21.697 1.00 94.62 186 ASP A N 1
ATOM 1488 C CA . ASP A 1 186 ? -15.077 -1.739 21.903 1.00 94.62 186 ASP A CA 1
ATOM 1489 C C . ASP A 1 186 ? -14.795 -2.525 23.188 1.00 94.62 186 ASP A C 1
ATOM 1491 O O . ASP A 1 186 ? -15.686 -2.694 24.015 1.00 94.62 186 ASP A O 1
ATOM 1495 N N . ILE A 1 187 ? -13.539 -2.929 23.418 1.00 91.94 187 ILE A N 1
ATOM 1496 C CA . ILE A 1 187 ? -13.133 -3.589 24.670 1.00 91.94 187 ILE A CA 1
ATOM 1497 C C . ILE A 1 187 ? -13.394 -2.670 25.870 1.00 91.94 187 ILE A C 1
ATOM 1499 O O . ILE A 1 187 ? -14.002 -3.089 26.853 1.00 91.94 187 ILE A O 1
ATOM 1503 N N . ALA A 1 188 ? -12.991 -1.397 25.785 1.00 94.19 188 ALA A N 1
ATOM 1504 C CA . ALA A 1 188 ? -13.241 -0.430 26.850 1.00 94.19 188 ALA A CA 1
ATOM 1505 C C . ALA A 1 188 ? -14.740 -0.192 27.095 1.00 94.19 188 ALA A C 1
ATOM 1507 O O . ALA A 1 188 ? -15.126 0.087 28.225 1.00 94.19 188 ALA A O 1
ATOM 1508 N N . ALA A 1 189 ? -15.581 -0.268 26.060 1.00 95.25 189 ALA A N 1
ATOM 1509 C CA . ALA A 1 189 ? -17.029 -0.147 26.199 1.00 95.25 189 ALA A CA 1
ATOM 1510 C C . ALA A 1 189 ? -17.612 -1.327 26.980 1.00 95.25 189 ALA A C 1
ATOM 1512 O O . ALA A 1 189 ? -18.293 -1.096 27.973 1.00 95.25 189 ALA A O 1
ATOM 1513 N N . LYS A 1 190 ? -17.235 -2.562 26.631 1.00 93.25 190 LYS A N 1
ATOM 1514 C CA . LYS A 1 190 ? -17.684 -3.758 27.359 1.00 93.25 190 LYS A CA 1
ATOM 1515 C C . LYS A 1 190 ? -17.263 -3.740 28.832 1.00 93.25 190 LYS A C 1
ATOM 1517 O O . LYS A 1 190 ? -18.055 -4.059 29.708 1.00 93.25 190 LYS A O 1
ATOM 1522 N N . TYR A 1 191 ? -16.033 -3.310 29.135 1.00 92.56 191 TYR A N 1
ATOM 1523 C CA . TYR A 1 191 ? -15.612 -3.147 30.533 1.00 92.56 191 TYR A CA 1
ATOM 1524 C C . TYR A 1 191 ? -16.398 -2.057 31.269 1.00 92.56 191 TYR A C 1
ATOM 1526 O O . TYR A 1 191 ? -16.664 -2.214 32.457 1.00 92.56 191 TYR A O 1
ATOM 1534 N N . ARG A 1 192 ? -16.784 -0.961 30.598 1.00 95.69 192 ARG A N 1
ATOM 1535 C CA . ARG A 1 192 ? -17.652 0.053 31.218 1.00 95.69 192 ARG A CA 1
ATOM 1536 C C . ARG A 1 192 ? -19.024 -0.515 31.561 1.00 95.69 192 ARG A C 1
ATOM 1538 O O . ARG A 1 192 ? -19.472 -0.293 32.675 1.00 95.69 192 ARG A O 1
ATOM 1545 N N . GLU A 1 193 ? -19.633 -1.280 30.660 1.00 93.88 193 GLU A N 1
ATOM 1546 C CA . GLU A 1 193 ? -20.925 -1.939 30.907 1.00 93.88 193 GLU A CA 1
ATOM 1547 C C . GLU A 1 193 ? -20.851 -2.875 32.123 1.00 93.88 193 GLU A C 1
ATOM 1549 O O . GLU A 1 193 ? -21.701 -2.821 33.009 1.00 93.88 193 GLU A O 1
ATOM 1554 N N . VAL A 1 194 ? -19.777 -3.667 32.225 1.00 91.75 194 VAL A N 1
ATOM 1555 C CA . VAL A 1 194 ? -19.520 -4.523 33.393 1.00 91.75 194 VAL A CA 1
ATOM 1556 C C . VAL A 1 194 ? -19.400 -3.703 34.684 1.00 91.75 194 VAL A C 1
ATOM 1558 O O . VAL A 1 194 ? -19.964 -4.076 35.711 1.00 91.75 194 VAL A O 1
ATOM 1561 N N . LEU A 1 195 ? -18.680 -2.580 34.654 1.00 92.25 195 LEU A N 1
ATOM 1562 C CA . LEU A 1 195 ? -18.523 -1.710 35.824 1.00 92.25 195 LEU A CA 1
ATOM 1563 C C . LEU A 1 195 ? -19.838 -1.037 36.234 1.00 92.25 195 LEU A C 1
ATOM 1565 O O . LEU A 1 195 ? -20.105 -0.903 37.427 1.00 92.25 195 LEU A O 1
ATOM 1569 N N . GLU A 1 196 ? -20.657 -0.620 35.271 1.00 94.00 196 GLU A N 1
ATOM 1570 C CA . GLU A 1 196 ? -21.986 -0.058 35.522 1.00 94.00 196 GLU A CA 1
ATOM 1571 C C . GLU A 1 196 ? -22.902 -1.101 36.174 1.00 94.00 196 GLU A C 1
ATOM 1573 O O . GLU A 1 196 ? -23.469 -0.834 37.234 1.00 94.00 196 GLU A O 1
ATOM 1578 N N . PHE A 1 197 ? -22.932 -2.326 35.639 1.00 90.25 197 PHE A N 1
ATOM 1579 C CA . PHE A 1 197 ? -23.665 -3.444 36.237 1.00 90.25 197 PHE A CA 1
ATOM 1580 C C . PHE A 1 197 ? -23.231 -3.730 37.684 1.00 90.25 197 PHE A C 1
ATOM 1582 O O . PHE A 1 197 ? -24.068 -3.899 38.576 1.00 90.25 197 PHE A O 1
ATOM 1589 N N . LEU A 1 198 ? -21.920 -3.759 37.942 1.00 91.56 198 LEU A N 1
ATOM 1590 C CA . LEU A 1 198 ? -21.386 -3.978 39.287 1.00 91.56 198 LEU A CA 1
ATOM 1591 C C . LEU A 1 198 ? -21.765 -2.846 40.251 1.00 91.56 198 LEU A C 1
ATOM 1593 O O . LEU A 1 198 ? -22.096 -3.120 41.405 1.00 91.56 198 LEU A O 1
ATOM 1597 N N . ASN A 1 199 ? -21.762 -1.592 39.793 1.00 93.50 199 ASN A N 1
ATOM 1598 C CA . ASN A 1 199 ? -22.179 -0.450 40.608 1.00 93.50 199 ASN A CA 1
ATOM 1599 C C . ASN A 1 199 ? -23.659 -0.539 41.006 1.00 93.50 199 ASN A C 1
ATOM 1601 O O . ASN A 1 199 ? -23.984 -0.360 42.184 1.00 93.50 199 ASN A O 1
ATOM 1605 N N . ASP A 1 200 ? -24.545 -0.864 40.063 1.00 92.12 200 ASP A N 1
ATOM 1606 C CA . ASP A 1 200 ? -25.982 -1.014 40.326 1.00 92.12 200 ASP A CA 1
ATOM 1607 C C . ASP A 1 200 ? -26.258 -2.150 41.321 1.00 92.12 200 ASP A C 1
ATOM 1609 O O . ASP A 1 200 ? -27.078 -2.028 42.245 1.00 92.12 200 ASP A O 1
ATOM 1613 N N . ARG A 1 201 ? -25.518 -3.256 41.191 1.00 90.06 201 ARG A N 1
ATOM 1614 C CA . ARG A 1 201 ? -25.641 -4.397 42.099 1.00 90.06 201 ARG A CA 1
ATOM 1615 C C . ARG A 1 201 ? -25.084 -4.094 43.485 1.00 90.06 201 ARG A C 1
ATOM 1617 O O . ARG A 1 201 ? -25.726 -4.435 44.477 1.00 90.06 201 ARG A O 1
ATOM 1624 N N . TRP A 1 202 ? -23.954 -3.393 43.579 1.00 93.69 202 TRP A N 1
ATOM 1625 C CA . TRP A 1 202 ? -23.406 -2.928 44.856 1.00 93.69 202 TRP A CA 1
ATOM 1626 C C . TRP A 1 202 ? -24.373 -1.986 45.581 1.00 93.69 202 TRP A C 1
ATOM 1628 O O . TRP A 1 202 ? -24.591 -2.111 46.789 1.00 93.69 202 TRP A O 1
ATOM 1638 N N . ALA A 1 203 ? -25.018 -1.079 44.844 1.00 94.44 203 ALA A N 1
ATOM 1639 C CA . ALA A 1 203 ? -26.050 -0.206 45.391 1.00 94.44 203 ALA A CA 1
ATOM 1640 C C . ALA A 1 203 ? -27.252 -1.001 45.928 1.00 94.44 203 ALA A C 1
ATOM 1642 O O . ALA A 1 203 ? -27.790 -0.660 46.984 1.00 94.44 203 ALA A O 1
ATOM 1643 N N . SER A 1 204 ? -27.648 -2.074 45.240 1.00 93.06 204 SER A N 1
ATOM 1644 C CA . SER A 1 204 ? -28.712 -2.979 45.691 1.00 93.06 204 SER A CA 1
ATOM 1645 C C . SER A 1 204 ? -28.298 -3.760 46.941 1.00 93.06 204 SER A C 1
ATOM 1647 O O . SER A 1 204 ? -29.039 -3.767 47.921 1.00 93.06 204 SER A O 1
ATOM 1649 N N . LYS A 1 205 ? -27.069 -4.296 46.985 1.00 93.88 205 LYS A N 1
ATOM 1650 C CA . LYS A 1 205 ? -26.553 -5.020 48.158 1.00 93.88 205 LYS A CA 1
ATOM 1651 C C . LYS A 1 205 ? -26.480 -4.128 49.395 1.00 93.88 205 LYS A C 1
ATOM 1653 O O . LYS A 1 205 ? -26.781 -4.564 50.499 1.00 93.88 205 LYS A O 1
ATOM 1658 N N . LYS A 1 206 ? -26.143 -2.847 49.222 1.00 95.19 206 LYS A N 1
ATOM 1659 C CA . LYS A 1 206 ? -26.165 -1.869 50.318 1.00 95.19 206 LYS A CA 1
ATOM 1660 C C . LYS A 1 206 ? -27.569 -1.688 50.912 1.00 95.19 206 LYS A C 1
ATOM 1662 O O . LYS A 1 206 ? -27.687 -1.477 52.117 1.00 95.19 206 LYS A O 1
ATOM 1667 N N . LYS A 1 207 ? -28.622 -1.762 50.090 1.00 95.25 207 LYS A N 1
ATOM 1668 C CA . LYS A 1 207 ? -30.016 -1.709 50.561 1.00 95.25 207 LYS A CA 1
ATOM 1669 C C . LYS A 1 207 ? -30.403 -2.987 51.299 1.00 95.25 207 LYS A C 1
ATOM 1671 O O . LYS A 1 207 ? -30.998 -2.874 52.362 1.00 95.25 207 LYS A O 1
ATOM 1676 N N . GLU A 1 208 ? -30.014 -4.151 50.777 1.00 95.06 208 GLU A N 1
ATOM 1677 C CA . GLU A 1 208 ? -30.207 -5.451 51.438 1.00 95.06 208 GLU A CA 1
ATOM 1678 C C . GLU A 1 208 ? -29.601 -5.452 52.842 1.00 95.06 208 GLU A C 1
ATOM 1680 O O . GLU A 1 208 ? -30.317 -5.638 53.819 1.00 95.06 208 GLU A O 1
ATOM 1685 N N . VAL A 1 209 ? -28.313 -5.109 52.954 1.00 95.62 209 VAL A N 1
ATOM 1686 C CA . VAL A 1 209 ? -27.610 -5.037 54.244 1.00 95.62 209 VAL A CA 1
ATOM 1687 C C . VAL A 1 209 ? -28.266 -4.012 55.173 1.00 95.62 209 VAL A C 1
ATOM 1689 O O . VAL A 1 209 ? -28.387 -4.246 56.369 1.00 95.62 209 VAL A O 1
ATOM 1692 N N . SER A 1 210 ? -28.735 -2.875 54.648 1.00 96.38 210 SER A N 1
ATOM 1693 C CA . SER A 1 210 ? -29.452 -1.892 55.466 1.00 96.38 210 SER A CA 1
ATOM 1694 C C . SER A 1 210 ? -30.803 -2.403 55.977 1.00 96.38 210 SER A C 1
ATOM 1696 O O . SER A 1 210 ? -31.210 -1.987 57.061 1.00 96.38 210 SER A O 1
ATOM 1698 N N . ALA A 1 211 ? -31.518 -3.226 55.207 1.00 96.19 211 ALA A N 1
ATOM 1699 C CA . ALA A 1 211 ? -32.765 -3.850 55.642 1.00 96.19 211 ALA A CA 1
ATOM 1700 C C . ALA A 1 21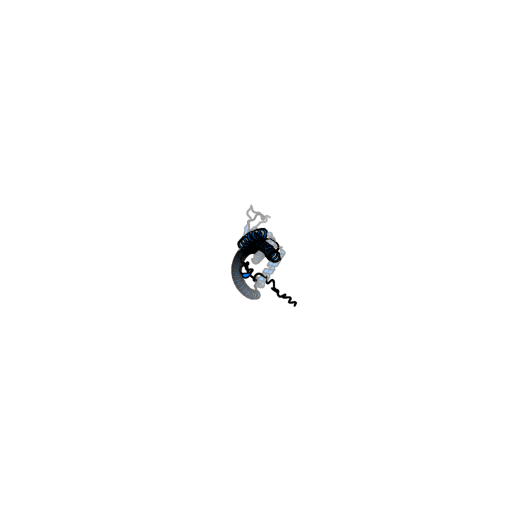1 ? -32.487 -4.936 56.691 1.00 96.19 211 ALA A C 1
ATOM 1702 O O . ALA A 1 211 ? -33.161 -4.982 57.716 1.00 96.19 211 ALA A O 1
ATOM 1703 N N . GLU A 1 212 ? -31.437 -5.731 56.484 1.00 96.31 212 GLU A N 1
ATOM 1704 C CA . GLU A 1 212 ? -31.013 -6.786 57.405 1.00 96.31 212 GLU A CA 1
ATOM 1705 C C . GLU A 1 212 ? -30.574 -6.219 58.762 1.00 96.31 212 GLU A C 1
ATOM 1707 O O . GLU A 1 212 ? -30.998 -6.721 59.799 1.00 96.31 212 GLU A O 1
ATOM 1712 N N . ILE A 1 213 ? -29.818 -5.112 58.775 1.00 97.56 213 ILE A N 1
ATOM 1713 C CA . ILE A 1 213 ? -29.456 -4.401 60.013 1.00 97.56 213 ILE A CA 1
ATOM 1714 C C . ILE A 1 213 ? -30.710 -3.942 60.766 1.00 97.56 213 ILE A C 1
ATOM 1716 O O . ILE A 1 213 ? -30.798 -4.133 61.975 1.00 97.56 213 ILE A O 1
ATOM 1720 N N . ARG A 1 214 ? -31.700 -3.367 60.069 1.00 96.06 214 ARG A N 1
ATOM 1721 C CA . ARG A 1 214 ? -32.955 -2.934 60.709 1.00 96.06 214 ARG A CA 1
ATOM 1722 C C . ARG A 1 214 ? -33.725 -4.102 61.308 1.00 96.06 214 ARG A C 1
ATOM 1724 O O . ARG A 1 214 ? -34.234 -3.971 62.416 1.00 96.06 214 ARG A O 1
ATOM 1731 N N . LEU A 1 215 ? -33.796 -5.226 60.597 1.00 96.94 215 LEU A N 1
ATOM 1732 C CA . LEU A 1 215 ? -34.422 -6.437 61.115 1.00 96.94 215 LEU A CA 1
ATOM 1733 C C . LEU A 1 215 ? -33.701 -6.911 62.384 1.00 96.94 215 LEU A C 1
ATOM 1735 O O . LEU A 1 215 ? -34.343 -7.082 63.413 1.00 96.94 215 LEU A O 1
ATOM 1739 N N . GLN A 1 216 ? -32.368 -7.006 62.348 1.00 97.38 216 GLN A N 1
ATOM 1740 C CA . GLN A 1 216 ? -31.559 -7.390 63.510 1.00 97.38 216 GLN A CA 1
ATOM 1741 C C . GLN A 1 216 ? -31.766 -6.455 64.713 1.00 97.38 216 GLN A C 1
ATOM 1743 O O . GLN A 1 216 ? -31.865 -6.932 65.842 1.00 97.38 216 GLN A O 1
ATOM 1748 N N . GLU A 1 217 ? -31.868 -5.140 64.499 1.00 97.12 217 GLU A N 1
ATOM 1749 C CA . GLU A 1 217 ? -32.170 -4.169 65.561 1.00 97.12 217 GLU A CA 1
ATOM 1750 C C . GLU A 1 217 ? -33.557 -4.398 66.182 1.00 97.12 217 GLU A C 1
ATOM 1752 O O . GLU A 1 217 ? -33.702 -4.356 67.406 1.00 97.12 217 GLU A O 1
ATOM 1757 N N . VAL A 1 218 ? -34.587 -4.641 65.362 1.00 97.25 218 VAL A N 1
ATOM 1758 C CA . VAL A 1 218 ? -35.949 -4.907 65.852 1.00 97.25 218 VAL A CA 1
ATOM 1759 C C . VAL A 1 218 ? -36.005 -6.227 66.616 1.00 97.25 218 VAL A C 1
ATOM 1761 O O . VAL A 1 218 ? -36.545 -6.242 67.722 1.00 97.25 218 VAL A O 1
ATOM 1764 N N . THR A 1 219 ? -35.394 -7.291 66.094 1.00 97.44 219 THR A N 1
ATOM 1765 C CA . THR A 1 219 ? -35.326 -8.596 66.765 1.00 97.44 219 THR A CA 1
ATOM 1766 C C . THR A 1 219 ? -34.584 -8.494 68.102 1.00 97.44 219 THR A C 1
ATOM 1768 O O . THR A 1 219 ? -35.112 -8.928 69.123 1.00 97.44 219 THR A O 1
ATOM 1771 N N . ALA A 1 220 ? -33.434 -7.810 68.159 1.00 97.88 220 ALA A N 1
ATOM 1772 C CA . ALA A 1 220 ? -32.704 -7.602 69.415 1.00 97.88 220 ALA A CA 1
ATOM 1773 C C . ALA A 1 220 ? -33.516 -6.802 70.454 1.00 97.88 220 ALA A C 1
ATOM 1775 O O . ALA A 1 220 ? -33.473 -7.098 71.650 1.00 97.88 220 ALA A O 1
ATOM 1776 N N . ASN A 1 221 ? -34.289 -5.801 70.013 1.00 97.12 221 ASN A N 1
ATOM 1777 C CA . ASN A 1 221 ? -35.194 -5.058 70.893 1.00 97.12 221 ASN A CA 1
ATOM 1778 C C . ASN A 1 221 ? -36.343 -5.939 71.412 1.00 97.12 221 ASN A C 1
ATOM 1780 O O . ASN A 1 221 ? -36.725 -5.817 72.577 1.00 97.12 221 ASN A O 1
ATOM 1784 N N . ILE A 1 222 ? -36.895 -6.822 70.574 1.00 96.81 222 ILE A N 1
ATOM 1785 C CA . ILE A 1 222 ? -37.923 -7.793 70.974 1.00 96.81 222 ILE A CA 1
ATOM 1786 C C . ILE A 1 222 ? -37.367 -8.758 72.023 1.00 96.81 222 ILE A C 1
ATOM 1788 O O . ILE A 1 222 ? -38.030 -8.988 73.036 1.00 96.81 222 ILE A O 1
ATOM 1792 N N . ASP A 1 223 ? -36.156 -9.276 71.822 1.00 96.81 223 ASP A N 1
ATOM 1793 C CA . ASP A 1 223 ? -35.483 -10.169 72.770 1.00 96.81 223 ASP A CA 1
ATOM 1794 C C . ASP A 1 223 ? -35.278 -9.489 74.129 1.00 96.81 223 ASP A C 1
ATOM 1796 O O . ASP A 1 223 ? -35.670 -10.040 75.159 1.00 96.81 223 ASP A O 1
ATOM 1800 N N . LEU A 1 224 ? -34.792 -8.242 74.141 1.00 96.19 224 LEU A N 1
ATOM 1801 C CA . LEU A 1 224 ? -34.640 -7.461 75.372 1.00 96.19 224 LEU A CA 1
ATOM 1802 C C . LEU A 1 224 ? -35.983 -7.234 76.088 1.00 96.19 224 LEU A C 1
ATOM 1804 O O . LEU A 1 224 ? -36.068 -7.339 77.313 1.00 96.19 224 LEU A O 1
ATOM 1808 N N . LEU A 1 225 ? -37.052 -6.923 75.348 1.00 95.12 225 LEU A N 1
ATOM 1809 C CA . LEU A 1 225 ? -38.382 -6.778 75.945 1.00 95.12 225 LEU A CA 1
ATOM 1810 C C . LEU A 1 225 ? -38.911 -8.103 76.500 1.00 95.12 225 LEU A C 1
ATOM 1812 O O . LEU A 1 225 ? -39.588 -8.086 77.528 1.00 95.12 225 LEU A O 1
ATOM 1816 N N . ASN A 1 226 ? -38.607 -9.239 75.866 1.00 93.94 226 ASN A N 1
ATOM 1817 C CA . ASN A 1 226 ? -38.948 -10.551 76.414 1.00 93.94 226 ASN A CA 1
ATOM 1818 C C . ASN A 1 226 ? -38.246 -10.787 77.760 1.00 93.94 226 ASN A C 1
ATOM 1820 O O . ASN A 1 226 ? -38.920 -11.163 78.717 1.00 93.94 226 ASN A O 1
ATOM 1824 N N . GLU A 1 227 ? -36.953 -10.471 77.878 1.00 94.94 227 GLU A N 1
ATOM 1825 C CA . GLU A 1 227 ? -36.217 -10.576 79.148 1.00 94.94 227 GLU A CA 1
ATOM 1826 C C . GLU A 1 227 ? -36.808 -9.672 80.246 1.00 94.94 227 GLU A C 1
ATOM 1828 O O . GLU A 1 227 ? -36.976 -10.089 81.395 1.00 94.94 227 GLU A O 1
ATOM 1833 N N . LEU A 1 228 ? -37.178 -8.431 79.907 1.00 93.25 228 LEU A N 1
ATOM 1834 C CA . LEU A 1 228 ? -37.809 -7.506 80.859 1.00 93.25 228 LEU A CA 1
ATOM 1835 C C . LEU A 1 228 ? -39.204 -7.972 81.295 1.00 93.25 228 LEU A C 1
ATOM 1837 O O . LEU A 1 228 ? -39.578 -7.797 82.459 1.00 93.25 228 LEU A O 1
ATOM 1841 N N . LYS A 1 229 ? -39.970 -8.573 80.378 1.00 92.94 229 LYS A N 1
ATOM 1842 C CA . LYS A 1 229 ? -41.277 -9.170 80.674 1.00 92.94 229 LYS A CA 1
ATOM 1843 C C . LYS A 1 229 ? -41.144 -10.313 81.678 1.00 92.94 229 LYS A C 1
ATOM 1845 O O . LYS A 1 229 ? -41.927 -10.383 82.625 1.00 92.94 229 LYS A O 1
ATOM 1850 N N . ASP A 1 230 ? -40.127 -11.157 81.518 1.00 91.69 230 ASP A N 1
ATOM 1851 C CA . ASP A 1 230 ? -39.835 -12.258 82.444 1.00 91.69 230 ASP A CA 1
ATOM 1852 C C . ASP A 1 230 ? -39.444 -11.743 83.844 1.00 91.69 230 ASP A C 1
ATOM 1854 O O . ASP A 1 230 ? -39.737 -12.383 84.855 1.00 91.69 230 ASP A O 1
ATOM 1858 N N . GLY A 1 231 ? -38.876 -10.535 83.923 1.00 91.44 231 GLY A N 1
ATOM 1859 C CA . GLY A 1 231 ? -38.637 -9.790 85.165 1.00 91.44 231 GLY A CA 1
ATOM 1860 C C . GLY A 1 231 ? -39.881 -9.160 85.817 1.00 91.44 231 GLY A C 1
ATOM 1861 O O . GLY A 1 231 ? -39.749 -8.480 86.835 1.00 91.44 231 GLY A O 1
ATOM 1862 N N . GLY A 1 232 ? -41.083 -9.364 85.262 1.00 88.38 232 GLY A N 1
ATOM 1863 C CA . GLY A 1 232 ? -42.357 -8.879 85.808 1.00 88.38 232 GLY A CA 1
ATOM 1864 C C . GLY A 1 232 ? -42.790 -7.489 85.327 1.00 88.38 232 GLY A C 1
ATOM 1865 O O . GLY A 1 232 ? -43.747 -6.929 85.870 1.00 88.38 232 GLY A O 1
ATOM 1866 N N . LEU A 1 233 ? -42.111 -6.913 84.327 1.00 88.81 233 LEU A N 1
ATOM 1867 C CA . LEU A 1 233 ? -42.506 -5.643 83.714 1.00 88.81 233 LEU A CA 1
ATOM 1868 C C . LEU A 1 233 ? -43.660 -5.850 82.715 1.00 88.81 233 LEU A C 1
ATOM 1870 O O . LEU A 1 233 ? -43.690 -6.827 81.971 1.00 88.81 233 LEU A O 1
ATOM 1874 N N . THR A 1 234 ? -44.601 -4.905 82.645 1.00 90.19 234 THR A N 1
ATOM 1875 C CA . THR A 1 234 ? -45.715 -4.970 81.678 1.00 90.19 234 THR A CA 1
ATOM 1876 C C . THR A 1 234 ? -45.318 -4.301 80.358 1.00 90.19 234 THR A C 1
ATOM 1878 O O . THR A 1 234 ? -45.255 -3.078 80.269 1.00 90.19 234 THR A O 1
ATOM 1881 N N . VAL A 1 235 ? -45.014 -5.100 79.328 1.00 94.88 235 VAL A N 1
ATOM 1882 C CA . VAL A 1 235 ? -44.491 -4.617 78.026 1.00 94.88 235 VAL A CA 1
ATOM 1883 C C . VAL A 1 235 ? -45.264 -5.138 76.802 1.00 94.88 235 VAL A C 1
ATOM 1885 O O . VAL A 1 235 ? -44.859 -4.900 75.668 1.00 94.88 235 VAL A O 1
ATOM 1888 N N . ASP A 1 236 ? -46.403 -5.812 76.999 1.00 92.75 236 ASP A N 1
ATOM 1889 C CA . ASP A 1 236 ? -47.115 -6.563 75.945 1.00 92.75 236 ASP A CA 1
ATOM 1890 C C . ASP A 1 236 ? -47.558 -5.717 74.738 1.00 92.75 236 ASP A C 1
ATOM 1892 O O . ASP A 1 236 ? -47.477 -6.171 73.596 1.00 92.75 236 ASP A O 1
ATOM 1896 N N . ALA A 1 237 ? -48.007 -4.480 74.971 1.00 93.31 237 ALA A N 1
ATOM 1897 C CA . ALA A 1 237 ? -48.433 -3.575 73.899 1.00 93.31 237 ALA A CA 1
ATOM 1898 C C . ALA A 1 237 ? -47.268 -3.178 72.976 1.00 93.31 237 ALA A C 1
ATOM 1900 O O . ALA A 1 237 ? -47.416 -3.176 71.754 1.00 93.31 237 ALA A O 1
ATOM 1901 N N . GLU A 1 238 ? -46.106 -2.877 73.555 1.00 93.19 238 GLU A N 1
ATOM 1902 C CA . GLU A 1 238 ? -44.913 -2.512 72.788 1.00 93.19 238 GLU A CA 1
ATOM 1903 C C . GLU A 1 238 ? -44.335 -3.726 72.055 1.00 93.19 238 GLU A C 1
ATOM 1905 O O . GLU A 1 238 ? -43.926 -3.623 70.901 1.00 93.19 238 GLU A O 1
ATOM 1910 N N . LEU A 1 239 ? -44.402 -4.904 72.677 1.00 94.00 239 LEU A N 1
ATOM 1911 C CA . LEU A 1 239 ? -44.001 -6.171 72.073 1.00 94.00 239 LEU A CA 1
ATOM 1912 C C . LEU A 1 239 ? -44.863 -6.501 70.841 1.00 94.00 239 LEU A C 1
ATOM 1914 O O . LEU A 1 239 ? -44.334 -6.874 69.796 1.00 94.00 239 LEU A O 1
ATOM 1918 N N . ALA A 1 240 ? -46.183 -6.302 70.921 1.00 94.94 240 ALA A N 1
ATOM 1919 C CA . ALA A 1 240 ? -47.079 -6.462 69.774 1.00 94.94 240 ALA A CA 1
ATOM 1920 C C . ALA A 1 240 ? -46.759 -5.470 68.642 1.00 94.94 240 ALA A C 1
ATOM 1922 O O . ALA A 1 240 ? -46.762 -5.849 67.470 1.00 94.94 240 ALA A O 1
ATOM 1923 N N . ARG A 1 241 ? -46.438 -4.214 68.985 1.00 96.50 241 ARG A N 1
ATOM 1924 C CA . ARG A 1 241 ? -46.033 -3.189 68.013 1.00 96.50 241 ARG A CA 1
ATOM 1925 C C . ARG A 1 241 ? -44.725 -3.561 67.309 1.00 96.50 241 ARG A C 1
ATOM 1927 O O . ARG A 1 241 ? -44.651 -3.460 66.087 1.00 96.50 241 ARG A O 1
ATOM 1934 N N . LEU A 1 242 ? -43.711 -3.994 68.062 1.00 96.12 242 LEU A N 1
ATOM 1935 C CA . LEU A 1 242 ? -42.420 -4.396 67.502 1.00 96.12 242 LEU A CA 1
ATOM 1936 C C . LEU A 1 242 ? -42.526 -5.660 66.651 1.00 96.12 242 LEU A C 1
ATOM 1938 O O . LEU A 1 242 ? -41.907 -5.691 65.601 1.00 96.12 242 LEU A O 1
ATOM 1942 N N . LYS A 1 243 ? -43.358 -6.642 67.020 1.00 95.81 243 LYS A N 1
ATOM 1943 C CA . LYS A 1 243 ? -43.615 -7.827 66.180 1.00 95.81 243 LYS A CA 1
ATOM 1944 C C . LYS A 1 243 ? -44.257 -7.496 64.835 1.00 95.81 243 LYS A C 1
ATOM 1946 O O . LYS A 1 243 ? -43.952 -8.137 63.839 1.00 95.81 243 LYS A O 1
ATOM 1951 N N . GLY A 1 244 ? -45.137 -6.493 64.789 1.00 95.75 244 GLY A N 1
ATOM 1952 C CA . GLY A 1 244 ? -45.651 -5.987 63.512 1.00 95.75 244 GLY A CA 1
ATOM 1953 C C . GLY A 1 244 ? -44.535 -5.387 62.655 1.00 95.75 244 GLY A C 1
ATOM 1954 O O . GLY A 1 244 ? -44.411 -5.707 61.480 1.00 95.75 244 GLY A O 1
ATOM 1955 N N . MET A 1 245 ? -43.676 -4.574 63.277 1.00 95.12 245 MET A N 1
ATOM 1956 C CA . MET A 1 245 ? -42.540 -3.939 62.607 1.00 95.12 245 MET A CA 1
ATOM 1957 C C . MET A 1 245 ? -41.452 -4.940 62.192 1.00 95.12 245 MET A C 1
ATOM 1959 O O . MET A 1 245 ? -40.781 -4.712 61.194 1.00 95.12 245 MET A O 1
ATOM 1963 N N . GLU A 1 246 ? -41.273 -6.032 62.938 1.00 96.50 246 GLU A N 1
ATOM 1964 C CA . GLU A 1 246 ? -40.401 -7.155 62.583 1.00 96.50 246 GLU A CA 1
ATOM 1965 C C . GLU A 1 246 ? -40.872 -7.788 61.275 1.00 96.50 246 GLU A C 1
ATOM 1967 O O . GLU A 1 246 ? -40.080 -7.859 60.344 1.00 96.50 246 GLU A O 1
ATOM 1972 N N . GLY A 1 247 ? -42.166 -8.107 61.154 1.00 95.00 247 GLY A N 1
ATOM 1973 C CA . GLY A 1 247 ? -42.746 -8.617 59.907 1.00 95.00 247 GLY A CA 1
ATOM 1974 C C . GLY A 1 247 ? -42.562 -7.658 58.723 1.00 95.00 247 GLY A C 1
ATOM 1975 O O . GLY A 1 247 ? -42.116 -8.073 57.657 1.00 95.00 247 GLY A O 1
ATOM 1976 N N . ASP A 1 248 ? -42.796 -6.355 58.924 1.00 94.50 248 ASP A N 1
ATOM 1977 C CA . ASP A 1 248 ? -42.523 -5.346 57.888 1.00 94.50 248 ASP A CA 1
ATOM 1978 C C . ASP A 1 248 ? -41.029 -5.321 57.485 1.00 94.50 248 ASP A C 1
ATOM 1980 O O . ASP A 1 248 ? -40.687 -5.102 56.320 1.00 94.50 248 ASP A O 1
ATOM 1984 N N . CYS A 1 249 ? -40.112 -5.525 58.440 1.00 94.38 249 CYS A N 1
ATOM 1985 C CA . CYS A 1 249 ? -38.672 -5.582 58.172 1.00 94.38 249 CYS A CA 1
ATOM 1986 C C . CYS A 1 249 ? -38.271 -6.879 57.457 1.00 94.38 249 CYS A C 1
ATOM 1988 O O . CYS A 1 249 ? -37.427 -6.824 56.564 1.00 94.38 249 CYS A O 1
ATOM 1990 N N . GLU A 1 250 ? -38.877 -8.016 57.804 1.00 95.25 250 GLU A N 1
ATOM 1991 C CA . GLU A 1 250 ? -38.697 -9.300 57.115 1.00 95.25 250 GLU A CA 1
ATOM 1992 C C . GLU A 1 250 ? -39.112 -9.192 55.642 1.00 95.25 250 GLU A C 1
ATOM 1994 O O . GLU A 1 250 ? -38.349 -9.589 54.757 1.00 95.25 250 GLU A O 1
ATOM 1999 N N . ASP A 1 251 ? -40.257 -8.564 55.364 1.00 95.50 251 ASP A N 1
ATOM 2000 C CA . ASP A 1 251 ? -40.730 -8.305 54.001 1.00 95.50 251 ASP A CA 1
ATOM 2001 C C . ASP A 1 251 ? -39.760 -7.401 53.221 1.00 95.50 251 ASP A C 1
ATOM 2003 O O . ASP A 1 251 ? -39.457 -7.651 52.049 1.00 95.50 251 ASP A O 1
ATOM 2007 N N . LEU A 1 252 ? -39.222 -6.359 53.867 1.00 93.44 252 LEU A N 1
ATOM 2008 C CA . LEU A 1 252 ? -38.217 -5.481 53.259 1.00 93.44 252 LEU A CA 1
ATOM 2009 C C . LEU A 1 252 ? -36.902 -6.207 52.970 1.00 93.44 252 LEU A C 1
ATOM 2011 O O . LEU A 1 252 ? -36.293 -5.947 51.929 1.00 93.44 252 LEU A O 1
ATOM 2015 N N . VAL A 1 253 ? -36.462 -7.103 53.858 1.00 93.12 253 VAL A N 1
ATOM 2016 C CA . VAL A 1 253 ? -35.289 -7.951 53.621 1.00 93.12 253 VAL A CA 1
ATOM 2017 C C . VAL A 1 253 ? -35.552 -8.849 52.422 1.00 93.12 253 VAL A C 1
ATOM 2019 O O . VAL A 1 253 ? -34.771 -8.808 51.476 1.00 93.12 253 VAL A O 1
ATOM 2022 N N . ALA A 1 254 ? -36.675 -9.573 52.400 1.00 92.94 254 ALA A N 1
ATOM 2023 C CA . ALA A 1 254 ? -37.045 -10.464 51.303 1.00 92.94 254 ALA A CA 1
ATOM 2024 C C . ALA A 1 254 ? -37.105 -9.742 49.945 1.00 92.94 254 ALA A C 1
ATOM 2026 O O . ALA A 1 254 ? -36.645 -10.281 48.938 1.00 92.94 254 ALA A O 1
ATOM 2027 N N . LEU A 1 255 ? -37.612 -8.505 49.914 1.00 91.69 255 LEU A N 1
ATOM 2028 C CA . LEU A 1 255 ? -37.657 -7.681 48.704 1.00 91.69 255 LEU A CA 1
ATOM 2029 C C . LEU A 1 255 ? -36.270 -7.182 48.263 1.00 91.69 255 LEU A C 1
ATOM 2031 O O . LEU A 1 255 ? -36.040 -6.965 47.073 1.00 91.69 255 LEU A O 1
ATOM 2035 N N . ALA A 1 256 ? -35.363 -6.956 49.213 1.00 92.25 256 ALA A N 1
ATOM 2036 C CA . ALA A 1 256 ? -34.034 -6.416 48.954 1.00 92.25 256 ALA A CA 1
ATOM 2037 C C . ALA A 1 256 ? -32.974 -7.488 48.663 1.00 92.25 256 ALA A C 1
ATOM 2039 O O . ALA A 1 256 ? -31.876 -7.114 48.251 1.00 92.25 256 ALA A O 1
ATOM 2040 N N . VAL A 1 257 ? -33.281 -8.780 48.851 1.00 91.94 257 VAL A N 1
ATOM 2041 C CA . VAL A 1 257 ? -32.360 -9.895 48.582 1.00 91.94 257 VAL A CA 1
ATOM 2042 C C . VAL A 1 257 ? -31.781 -9.783 47.174 1.00 91.94 257 VAL A C 1
ATOM 2044 O O . VAL A 1 257 ? -32.486 -9.864 46.166 1.00 91.94 257 VAL A O 1
ATOM 2047 N N . VAL A 1 258 ? -30.461 -9.632 47.102 1.00 88.12 258 VAL A N 1
ATOM 2048 C CA . VAL A 1 258 ? -29.709 -9.680 45.855 1.00 88.12 258 VAL A CA 1
ATOM 2049 C C . VAL A 1 258 ? -29.244 -11.123 45.632 1.00 88.12 258 VAL A C 1
ATOM 2051 O O . VAL A 1 258 ? -28.642 -11.705 46.536 1.00 88.12 258 VAL A O 1
ATOM 2054 N N . PRO A 1 259 ? -29.461 -11.715 44.439 1.00 82.19 259 PRO A N 1
ATOM 2055 C CA . PRO A 1 259 ? -28.943 -13.048 44.133 1.00 82.19 259 PRO A CA 1
ATOM 2056 C C . PRO A 1 259 ? -27.417 -13.105 44.288 1.00 82.19 259 PRO A C 1
ATOM 2058 O O . PRO A 1 259 ? -26.739 -12.079 44.136 1.00 82.19 259 PRO A O 1
ATOM 2061 N N . ASP A 1 260 ? -26.862 -14.292 44.527 1.00 77.44 260 ASP A N 1
ATOM 2062 C CA . ASP A 1 260 ? -25.407 -14.476 44.568 1.00 77.44 260 ASP A CA 1
ATOM 2063 C C . ASP A 1 260 ? -24.768 -14.094 43.214 1.00 77.44 260 ASP A C 1
ATOM 2065 O O . ASP A 1 260 ? -25.407 -14.202 42.163 1.00 77.44 260 ASP A O 1
ATOM 2069 N N . TRP A 1 261 ? -23.549 -13.550 43.239 1.00 70.94 261 TRP A N 1
ATOM 2070 C CA . TRP A 1 261 ? -22.801 -13.162 42.038 1.00 70.94 261 TRP A CA 1
ATOM 2071 C C . TRP A 1 261 ? -21.341 -13.555 42.171 1.00 70.94 261 TRP A C 1
ATOM 2073 O O . TRP A 1 261 ? -20.462 -12.774 42.535 1.00 70.94 261 TRP A O 1
ATOM 2083 N N . SER A 1 262 ? -21.075 -14.808 41.836 1.00 77.00 262 SER A N 1
ATOM 2084 C CA . SER A 1 262 ? -19.703 -15.257 41.672 1.00 77.00 262 SER A CA 1
ATOM 2085 C C . SER A 1 262 ? -19.079 -14.590 40.445 1.00 77.00 262 SER A C 1
ATOM 2087 O O . SER A 1 262 ? -19.711 -14.441 39.402 1.00 77.00 262 SER A O 1
ATOM 2089 N N . ILE A 1 263 ? -17.801 -14.223 40.550 1.00 70.31 263 ILE A N 1
ATOM 2090 C CA . ILE A 1 263 ? -17.027 -13.577 39.471 1.00 70.31 263 ILE A CA 1
ATOM 2091 C C . ILE A 1 263 ? -17.043 -14.406 38.171 1.00 70.31 263 ILE A C 1
ATOM 2093 O O . ILE A 1 263 ? -16.954 -13.850 37.082 1.00 70.31 263 ILE A O 1
ATOM 2097 N N . SER A 1 264 ? -17.199 -15.728 38.278 1.00 70.81 264 SER A N 1
ATOM 2098 C CA . SER A 1 264 ? -17.312 -16.665 37.154 1.00 70.81 264 SER A CA 1
ATOM 2099 C C . SER A 1 264 ? -18.579 -16.510 36.308 1.00 70.81 264 SER A C 1
ATOM 2101 O O . SER A 1 264 ? -18.638 -17.070 35.220 1.00 70.81 264 SER A O 1
ATOM 2103 N N . GLU A 1 265 ? -19.590 -15.801 36.805 1.00 72.62 265 GLU A N 1
ATOM 2104 C CA . GLU A 1 265 ? -20.876 -15.590 36.130 1.00 72.62 265 GLU A CA 1
ATOM 2105 C C . GLU A 1 265 ? -20.924 -14.252 35.366 1.00 72.62 265 GLU A C 1
ATOM 2107 O O . GLU A 1 265 ? -21.918 -13.924 34.725 1.00 72.62 265 GLU A O 1
ATOM 2112 N N . LEU A 1 266 ? -19.846 -13.464 35.446 1.00 77.25 266 LEU A N 1
ATOM 2113 C CA . LEU A 1 266 ? -19.718 -12.174 34.783 1.00 77.25 266 LEU A CA 1
ATOM 2114 C C . LEU A 1 266 ? -19.128 -12.352 33.378 1.00 77.25 266 LEU A C 1
ATOM 2116 O O . LEU A 1 266 ? -18.045 -12.919 33.228 1.00 77.25 266 LEU A O 1
ATOM 2120 N N . ASP A 1 267 ? -19.798 -11.801 32.363 1.00 76.62 267 ASP A N 1
ATOM 2121 C CA . ASP A 1 267 ? -19.331 -11.803 30.969 1.00 76.62 267 ASP A CA 1
ATOM 2122 C C . ASP A 1 267 ? -18.134 -10.855 30.780 1.00 76.62 267 ASP A C 1
ATOM 2124 O O . ASP A 1 267 ? -18.234 -9.742 30.256 1.00 76.62 267 ASP A O 1
ATOM 2128 N N . LEU A 1 268 ? -16.963 -11.290 31.244 1.00 80.38 268 LEU A N 1
ATOM 2129 C CA . LEU A 1 268 ? -15.729 -10.531 31.113 1.00 80.38 268 LEU A CA 1
ATOM 2130 C C . LEU A 1 268 ? -15.229 -10.567 29.660 1.00 80.38 268 LEU A C 1
ATOM 2132 O O . LEU A 1 268 ? -15.120 -11.643 29.062 1.00 80.38 268 LEU A O 1
ATOM 2136 N N . PRO A 1 269 ? -14.866 -9.411 29.077 1.00 80.62 269 PRO A N 1
ATOM 2137 C CA . PRO A 1 269 ? -14.265 -9.373 27.752 1.00 80.62 269 PRO A CA 1
ATOM 2138 C C . PRO A 1 269 ? -12.992 -10.222 27.702 1.00 80.62 269 PRO A C 1
ATOM 2140 O O . PRO A 1 269 ? -12.078 -10.024 28.502 1.00 80.62 269 PRO A O 1
ATOM 2143 N N . GLN A 1 270 ? -12.904 -11.134 26.731 1.00 73.94 270 GLN A N 1
ATOM 2144 C CA . GLN A 1 270 ? -11.661 -11.849 26.456 1.00 73.94 270 GLN A CA 1
ATOM 2145 C C . GLN A 1 270 ? -10.643 -10.887 25.841 1.00 73.94 270 GLN A C 1
ATOM 2147 O O . GLN A 1 270 ? -10.842 -10.362 24.743 1.00 73.94 270 GLN A O 1
ATOM 2152 N N . VAL A 1 271 ? -9.544 -10.664 26.554 1.00 63.75 271 VAL A N 1
ATOM 2153 C CA . VAL A 1 271 ? -8.353 -10.006 26.020 1.00 63.75 271 VAL A CA 1
ATOM 2154 C C . VAL A 1 271 ? -7.439 -11.124 25.528 1.00 63.75 271 VAL A C 1
ATOM 2156 O O . VAL A 1 271 ? -7.001 -11.946 26.323 1.00 63.75 271 VAL A O 1
ATOM 2159 N N . SER A 1 272 ? -7.218 -11.211 24.215 1.00 57.69 272 SER A N 1
ATOM 2160 C CA . SER A 1 272 ? -6.215 -12.132 23.667 1.00 57.69 272 SER A CA 1
ATOM 2161 C C . SER A 1 272 ? -4.814 -11.600 23.986 1.00 57.69 272 SER A C 1
ATOM 2163 O O . SER A 1 272 ? -4.524 -10.431 23.713 1.00 57.69 272 SER A O 1
ATOM 2165 N N . ASP A 1 273 ? -3.959 -12.461 24.541 1.00 59.06 273 ASP A N 1
ATOM 2166 C CA . ASP A 1 273 ? -2.565 -12.162 24.899 1.00 59.06 273 ASP A CA 1
ATOM 2167 C C . ASP A 1 273 ? -1.633 -12.016 23.676 1.00 59.06 273 ASP A C 1
ATOM 2169 O O . ASP A 1 273 ? -0.491 -11.573 23.809 1.00 59.06 273 ASP A O 1
ATOM 2173 N N . ASP A 1 274 ? -2.112 -12.301 22.460 1.00 52.81 274 ASP A N 1
ATOM 2174 C CA . ASP A 1 274 ? -1.292 -12.344 21.236 1.00 52.81 274 ASP A CA 1
ATOM 2175 C C . ASP A 1 274 ? -0.861 -10.957 20.700 1.00 52.81 274 ASP A C 1
ATOM 2177 O O . ASP A 1 274 ? -0.279 -10.848 19.621 1.00 52.81 274 ASP A O 1
ATOM 2181 N N . SER A 1 275 ? -1.137 -9.867 21.427 1.00 52.91 275 SER A N 1
ATOM 2182 C CA . SER A 1 275 ? -0.860 -8.486 20.992 1.00 52.91 275 SER A CA 1
ATOM 2183 C C . SER A 1 275 ? 0.465 -7.902 21.510 1.00 52.91 275 SER A C 1
ATOM 2185 O O . SER A 1 275 ? 0.707 -6.704 21.320 1.00 52.91 275 SER A O 1
ATOM 2187 N N . VAL A 1 276 ? 1.326 -8.682 22.169 1.00 46.69 276 VAL A N 1
ATOM 2188 C CA . VAL A 1 276 ? 2.670 -8.201 22.524 1.00 46.69 276 VAL A CA 1
ATOM 2189 C C . VAL A 1 276 ? 3.501 -8.113 21.245 1.00 46.69 276 VAL A C 1
ATOM 2191 O O . VAL A 1 276 ? 3.898 -9.128 20.678 1.00 46.69 276 VAL A O 1
ATOM 2194 N N . ASP A 1 277 ? 3.755 -6.884 20.787 1.00 52.97 277 ASP A N 1
ATOM 2195 C CA . ASP A 1 277 ? 4.697 -6.589 19.710 1.00 52.97 277 ASP A CA 1
ATOM 2196 C C . ASP A 1 277 ? 6.037 -7.284 20.009 1.00 52.97 277 ASP A C 1
ATOM 2198 O O . ASP A 1 277 ? 6.806 -6.836 20.863 1.00 52.97 277 ASP A O 1
ATOM 2202 N N . GLN A 1 278 ? 6.359 -8.360 19.284 1.00 51.47 278 GLN A N 1
ATOM 2203 C CA . GLN A 1 278 ? 7.730 -8.860 19.197 1.00 51.47 278 GLN A CA 1
ATOM 2204 C C . GLN A 1 278 ? 8.556 -7.891 18.339 1.00 51.47 278 GLN A C 1
ATOM 2206 O O . GLN A 1 278 ? 8.984 -8.195 17.228 1.00 51.47 278 GLN A O 1
ATOM 2211 N N . VAL A 1 279 ? 8.783 -6.684 18.862 1.00 45.09 279 VAL A N 1
ATOM 2212 C CA . VAL A 1 279 ? 9.881 -5.803 18.451 1.00 45.09 279 VAL A CA 1
ATOM 2213 C C . VAL A 1 279 ? 11.157 -6.417 19.029 1.00 45.09 279 VAL A C 1
ATOM 2215 O O . VAL A 1 279 ? 11.669 -6.024 20.070 1.00 45.09 279 VAL A O 1
ATOM 2218 N N . GLY A 1 280 ? 11.623 -7.477 18.375 1.00 50.44 280 GLY A N 1
ATOM 2219 C CA . GLY A 1 280 ? 12.781 -8.262 18.782 1.00 50.44 280 GLY A CA 1
ATOM 2220 C C . GLY A 1 280 ? 13.635 -8.623 17.576 1.00 50.44 280 GLY A C 1
ATOM 2221 O O . GLY A 1 280 ? 13.516 -9.717 17.046 1.00 50.44 280 GLY A O 1
ATOM 2222 N N . GLY A 1 281 ? 14.489 -7.683 17.160 1.00 49.75 281 GLY A N 1
ATOM 2223 C CA . GLY A 1 281 ? 15.757 -7.954 16.475 1.00 49.75 281 GLY A CA 1
ATOM 2224 C C . GLY A 1 281 ? 15.699 -8.574 15.076 1.00 49.75 281 GLY A C 1
ATOM 2225 O O . GLY A 1 281 ? 15.879 -9.774 14.919 1.00 49.75 281 GLY A O 1
ATOM 2226 N N . SER A 1 282 ? 15.635 -7.733 14.040 1.00 43.09 282 SER A N 1
ATOM 2227 C CA . SER A 1 282 ? 16.287 -8.058 12.764 1.00 43.09 282 SER A CA 1
ATOM 2228 C C . SER A 1 282 ? 17.636 -7.349 12.738 1.00 43.09 282 SER A C 1
ATOM 2230 O O . SER A 1 282 ? 17.749 -6.222 12.256 1.00 43.09 282 SER A O 1
ATOM 2232 N N . SER A 1 283 ? 18.647 -7.996 13.311 1.00 50.34 283 SER A N 1
ATOM 2233 C CA . SER A 1 283 ? 20.047 -7.606 13.172 1.00 50.34 283 SER A CA 1
ATOM 2234 C C . SER A 1 283 ? 20.427 -7.666 11.692 1.00 50.34 283 SER A C 1
ATOM 2236 O O . SER A 1 283 ? 20.438 -8.738 11.092 1.00 50.34 283 SER A O 1
ATOM 2238 N N . VAL A 1 284 ? 20.712 -6.511 11.097 1.00 51.53 284 VAL A N 1
ATOM 2239 C CA . VAL A 1 284 ? 21.416 -6.425 9.813 1.00 51.53 284 VAL A CA 1
ATOM 2240 C C . VAL A 1 284 ? 22.871 -6.844 10.073 1.00 51.53 284 VAL A C 1
ATOM 2242 O O . VAL A 1 284 ? 23.457 -6.318 11.021 1.00 51.53 284 VAL A O 1
ATOM 2245 N N . PRO A 1 285 ? 23.470 -7.777 9.311 1.00 51.41 285 PRO A N 1
ATOM 2246 C CA . PRO A 1 285 ? 24.901 -8.015 9.400 1.00 51.41 285 PRO A CA 1
ATOM 2247 C C . PRO A 1 285 ? 25.638 -6.873 8.692 1.00 51.41 285 PRO A C 1
ATOM 2249 O O . PRO A 1 285 ? 25.392 -6.596 7.519 1.00 51.41 285 PRO A O 1
ATOM 2252 N N . ASP A 1 286 ? 26.515 -6.202 9.436 1.00 43.09 286 ASP A N 1
ATOM 2253 C CA . ASP A 1 286 ? 27.490 -5.244 8.920 1.00 43.09 286 ASP A CA 1
ATOM 2254 C C . ASP A 1 286 ? 28.567 -6.012 8.136 1.00 43.09 286 ASP A C 1
ATOM 2256 O O . ASP A 1 286 ? 29.474 -6.604 8.725 1.00 43.09 286 ASP A O 1
ATOM 2260 N N . ASP A 1 287 ? 28.494 -5.993 6.806 1.00 44.06 287 ASP A N 1
ATOM 2261 C CA . ASP A 1 287 ? 29.600 -6.427 5.948 1.00 44.06 287 ASP A CA 1
ATOM 2262 C C . ASP A 1 287 ? 30.608 -5.279 5.805 1.00 44.06 287 ASP A C 1
ATOM 2264 O O . ASP A 1 287 ? 30.697 -4.586 4.792 1.00 44.06 287 ASP A O 1
ATOM 2268 N N . SER A 1 288 ? 31.392 -5.080 6.864 1.00 55.06 288 SER A N 1
ATOM 2269 C CA . SER A 1 288 ? 32.669 -4.374 6.783 1.00 55.06 288 SER A CA 1
ATOM 2270 C C . SER A 1 288 ? 33.756 -5.370 6.385 1.00 55.06 288 SER A C 1
ATOM 2272 O O . SER A 1 288 ? 34.359 -6.015 7.241 1.00 55.06 288 SER A O 1
ATOM 2274 N N . VAL A 1 289 ? 34.038 -5.483 5.087 1.00 50.59 289 VAL A N 1
ATOM 2275 C CA . VAL A 1 289 ? 35.293 -6.080 4.612 1.00 50.59 289 VAL A CA 1
ATOM 2276 C C . VAL A 1 289 ? 36.198 -4.961 4.121 1.00 50.59 289 VAL A C 1
ATOM 2278 O O . VAL A 1 289 ? 36.033 -4.423 3.031 1.00 50.59 289 VAL A O 1
ATOM 2281 N N . SER A 1 290 ? 37.168 -4.626 4.967 1.00 49.25 290 SER A N 1
ATOM 2282 C CA . SER A 1 290 ? 38.412 -3.983 4.559 1.00 49.25 290 SER A CA 1
ATOM 2283 C C . SER A 1 290 ? 39.320 -5.025 3.907 1.00 49.25 290 SER A C 1
ATOM 2285 O O . SER A 1 290 ? 39.718 -5.978 4.580 1.00 49.25 290 SER A O 1
ATOM 2287 N N . SER A 1 291 ? 39.678 -4.822 2.638 1.00 49.75 291 SER A N 1
ATOM 2288 C CA . SER A 1 291 ? 40.996 -5.084 2.020 1.00 49.75 291 SER A CA 1
ATOM 2289 C C . SER A 1 291 ? 41.001 -4.558 0.590 1.00 49.75 291 SER A C 1
ATOM 2291 O O . SER A 1 291 ? 40.054 -4.892 -0.152 1.00 49.75 291 SER A O 1
#

Secondary structure (DSSP, 8-state):
----EEEEEEETTEEEEEEPPTT--TTSPPTTEEEEEHHHHHHTT--SPPPHHHHHHHHHHT--GGGS-HHHHHHHHHHHHHHHHTT--------HHHHHHHHHHHHHHHHHHHHHHHHHHHHHHHHHHHHHHHHHHHHHHHHHHHHHHHHHHHHHHHHHHHHHHHHHHHHHHHHHHHHHHHHHHHHHHHHHHHHHHHHHHHHHHHHHHHHHHHHHHHHHHHHHHHHHHHTT---HHHHHHHHHHHHHHHHHHHHHPPPP--GGGS-PPP--GGG----------------